Protein AF-A0AAE4RWD5-F1 (afdb_monomer)

Structure (mmCIF, N/CA/C/O backbone):
data_AF-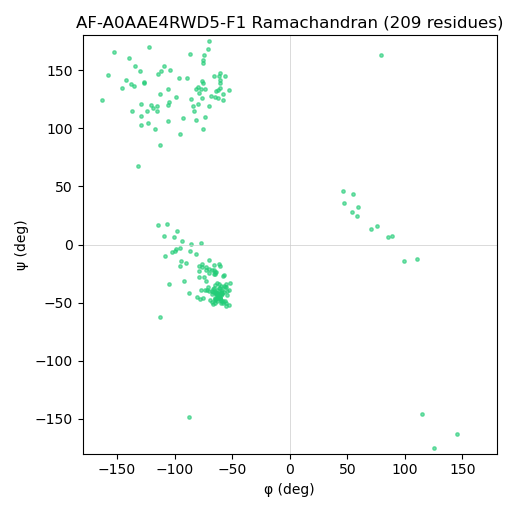A0AAE4RWD5-F1
#
_entry.id   AF-A0AAE4RWD5-F1
#
loop_
_atom_site.group_PDB
_atom_site.id
_atom_site.type_symbol
_atom_site.label_atom_id
_atom_site.label_alt_id
_atom_site.label_comp_id
_atom_site.label_asym_id
_atom_site.label_entity_id
_atom_site.label_seq_id
_atom_site.pdbx_PDB_ins_code
_atom_site.Cartn_x
_atom_site.Cartn_y
_atom_site.Cartn_z
_atom_site.occupancy
_atom_site.B_iso_or_equiv
_atom_site.auth_seq_id
_atom_site.auth_comp_id
_atom_site.auth_asym_id
_atom_site.auth_atom_id
_atom_site.pdbx_PDB_model_num
ATOM 1 N N . MET A 1 1 ? -3.897 -2.687 -38.972 1.00 58.59 1 MET A N 1
ATOM 2 C CA . MET A 1 1 ? -3.867 -2.834 -37.497 1.00 58.59 1 MET A CA 1
ATOM 3 C C . MET A 1 1 ? -2.691 -3.689 -37.006 1.00 58.59 1 MET A C 1
ATOM 5 O O . MET A 1 1 ? -1.934 -3.185 -36.188 1.00 58.59 1 MET A O 1
ATOM 9 N N . ASN A 1 2 ? -2.415 -4.877 -37.568 1.00 70.56 2 ASN A N 1
ATOM 10 C CA . ASN A 1 2 ? -1.304 -5.756 -37.124 1.00 70.56 2 ASN A CA 1
ATOM 11 C C . ASN A 1 2 ? 0.116 -5.142 -37.165 1.00 70.56 2 ASN A C 1
ATOM 13 O O . ASN A 1 2 ? 0.975 -5.521 -36.372 1.00 70.56 2 ASN A O 1
ATOM 17 N N . ARG A 1 3 ? 0.382 -4.168 -38.051 1.00 84.38 3 ARG A N 1
ATOM 18 C CA . ARG A 1 3 ? 1.709 -3.526 -38.181 1.00 84.38 3 ARG A CA 1
ATOM 19 C C . ARG A 1 3 ? 2.036 -2.554 -37.038 1.00 84.38 3 ARG A C 1
ATOM 21 O O . ARG A 1 3 ? 3.203 -2.366 -36.725 1.00 84.38 3 ARG A O 1
ATOM 28 N N . ILE A 1 4 ? 1.011 -1.950 -36.426 1.00 88.25 4 ILE A N 1
ATOM 29 C CA . ILE A 1 4 ? 1.178 -1.058 -35.268 1.00 88.25 4 ILE A CA 1
ATOM 30 C C . ILE A 1 4 ? 1.344 -1.890 -33.994 1.00 88.25 4 ILE A C 1
ATOM 32 O O . ILE A 1 4 ? 2.274 -1.629 -33.246 1.00 88.25 4 ILE A O 1
ATOM 36 N N . ALA A 1 5 ? 0.525 -2.930 -33.790 1.00 86.69 5 ALA A N 1
ATOM 37 C CA . ALA A 1 5 ? 0.665 -3.841 -32.646 1.00 86.69 5 ALA A CA 1
ATOM 38 C C . ALA A 1 5 ? 2.075 -4.462 -32.582 1.00 86.69 5 ALA A C 1
ATOM 40 O O . ALA A 1 5 ? 2.783 -4.288 -31.603 1.00 86.69 5 ALA A O 1
ATOM 41 N N . SER A 1 6 ? 2.557 -5.024 -33.694 1.00 88.69 6 SER A N 1
ATOM 42 C CA . SER A 1 6 ? 3.924 -5.572 -33.793 1.00 88.69 6 SER A CA 1
ATOM 43 C C . SER A 1 6 ? 5.055 -4.535 -33.686 1.00 88.69 6 SER A C 1
ATOM 45 O O . SER A 1 6 ? 6.201 -4.891 -33.402 1.00 88.69 6 SER A O 1
ATOM 47 N N . LEU A 1 7 ? 4.787 -3.251 -33.952 1.00 91.75 7 LEU A N 1
ATOM 48 C CA . LEU A 1 7 ? 5.733 -2.171 -33.657 1.00 91.75 7 LEU A CA 1
ATOM 49 C C . LEU A 1 7 ? 5.751 -1.881 -32.153 1.00 91.75 7 LEU A C 1
ATOM 51 O O . LEU A 1 7 ? 6.832 -1.802 -31.579 1.00 91.75 7 LEU A O 1
ATOM 55 N N . ILE A 1 8 ? 4.575 -1.773 -31.530 1.00 88.06 8 ILE A N 1
ATOM 56 C CA . ILE A 1 8 ? 4.416 -1.576 -30.086 1.00 88.06 8 ILE A CA 1
ATOM 57 C C . ILE A 1 8 ? 5.092 -2.719 -29.322 1.00 88.06 8 ILE A C 1
ATOM 59 O O . ILE A 1 8 ? 5.934 -2.442 -28.474 1.00 88.06 8 ILE A O 1
ATOM 63 N N . ASP A 1 9 ? 4.819 -3.977 -29.671 1.00 88.38 9 ASP A N 1
ATOM 64 C CA . ASP A 1 9 ? 5.395 -5.154 -29.007 1.00 88.38 9 ASP A CA 1
ATOM 65 C C . ASP A 1 9 ? 6.924 -5.178 -29.107 1.00 88.38 9 ASP A C 1
ATOM 67 O O . ASP A 1 9 ? 7.607 -5.434 -28.116 1.00 88.38 9 ASP A O 1
ATOM 71 N N . ARG A 1 10 ? 7.486 -4.830 -30.276 1.00 90.44 10 ARG A N 1
ATOM 72 C CA . ARG A 1 10 ? 8.943 -4.668 -30.428 1.00 90.44 10 ARG A CA 1
ATOM 73 C C . ARG A 1 10 ? 9.485 -3.544 -29.559 1.00 90.44 10 ARG A C 1
ATOM 75 O O . ARG A 1 10 ? 10.483 -3.735 -28.880 1.00 90.44 10 ARG A O 1
ATOM 82 N N . MET A 1 11 ? 8.828 -2.386 -29.544 1.00 91.62 11 MET A N 1
ATOM 83 C CA . MET A 1 11 ? 9.256 -1.269 -28.700 1.00 91.62 11 MET A CA 1
ATOM 84 C C . MET A 1 11 ? 9.178 -1.618 -27.206 1.00 91.62 11 MET A C 1
ATOM 86 O O . MET A 1 11 ? 10.017 -1.145 -26.442 1.00 91.62 11 MET A O 1
ATOM 90 N N . VAL A 1 12 ? 8.219 -2.449 -26.786 1.00 85.75 12 VAL A N 1
ATOM 91 C CA . VAL A 1 12 ? 8.129 -2.982 -25.417 1.00 85.75 12 VAL A CA 1
ATOM 92 C C . VAL A 1 12 ? 9.264 -3.968 -25.134 1.00 85.75 12 VAL A C 1
ATOM 94 O O . VAL A 1 12 ? 9.948 -3.817 -24.122 1.00 85.75 12 VAL A O 1
ATOM 97 N N . ALA A 1 13 ? 9.516 -4.929 -26.029 1.00 85.12 13 ALA A N 1
ATOM 98 C CA . ALA A 1 13 ? 10.603 -5.904 -25.896 1.00 85.12 13 ALA A CA 1
ATOM 99 C C . ALA A 1 13 ? 11.986 -5.229 -25.826 1.00 85.12 13 ALA A C 1
ATOM 101 O O . ALA A 1 13 ? 12.815 -5.582 -24.986 1.00 85.12 13 ALA A O 1
ATOM 102 N N . ASP A 1 14 ? 12.188 -4.181 -26.629 1.00 90.62 14 ASP A N 1
ATOM 103 C CA . ASP A 1 14 ? 13.399 -3.355 -26.648 1.00 90.62 14 ASP A CA 1
ATOM 104 C C . ASP A 1 14 ? 13.471 -2.361 -25.470 1.00 90.62 14 ASP A C 1
ATOM 106 O O . ASP A 1 14 ? 14.407 -1.562 -25.390 1.00 90.62 14 ASP A O 1
ATOM 110 N N . LYS A 1 15 ? 12.481 -2.364 -24.562 1.00 81.69 15 LYS A N 1
ATOM 111 C CA . LYS A 1 15 ? 12.352 -1.442 -23.415 1.00 81.69 15 LYS A CA 1
ATOM 112 C C . LYS A 1 15 ? 12.300 0.046 -23.801 1.00 81.69 15 LYS A C 1
ATOM 114 O O . LYS A 1 15 ? 12.618 0.917 -22.994 1.00 81.69 15 LYS A O 1
ATOM 119 N N . ARG A 1 16 ? 11.879 0.350 -25.031 1.00 86.81 16 ARG A N 1
ATOM 120 C CA . ARG A 1 16 ? 11.713 1.710 -25.582 1.00 86.81 16 ARG A CA 1
ATOM 121 C C . ARG A 1 16 ? 10.317 2.286 -25.356 1.00 86.81 16 ARG A C 1
ATOM 123 O O . ARG A 1 16 ? 10.126 3.490 -25.500 1.00 86.81 16 ARG A O 1
ATOM 130 N N . LEU A 1 17 ? 9.346 1.442 -25.015 1.00 83.75 17 LEU A N 1
ATOM 131 C CA . LEU A 1 17 ? 7.974 1.831 -24.715 1.00 83.75 17 LEU A CA 1
ATOM 132 C C . LEU A 1 17 ? 7.465 1.059 -23.501 1.00 83.75 17 LEU A C 1
ATOM 134 O O . LEU A 1 17 ? 7.671 -0.145 -23.384 1.00 83.75 17 LEU A O 1
ATOM 138 N N . VAL A 1 18 ? 6.754 1.755 -22.619 1.00 74.81 18 VAL A N 1
ATOM 139 C CA . VAL A 1 18 ? 6.001 1.132 -21.530 1.00 74.81 18 VAL A CA 1
ATOM 140 C C . VAL A 1 18 ? 4.529 1.203 -21.900 1.00 74.81 18 VAL A C 1
ATOM 142 O O . VAL A 1 18 ? 3.925 2.276 -21.848 1.00 74.81 18 VAL A O 1
ATOM 145 N N . VAL A 1 19 ? 3.952 0.065 -22.280 1.00 77.31 19 VAL A N 1
ATOM 146 C CA . VAL A 1 19 ? 2.501 -0.056 -22.431 1.00 77.31 19 VAL A CA 1
ATOM 147 C C . VAL A 1 19 ? 1.908 -0.236 -21.043 1.00 77.31 19 VAL A C 1
ATOM 149 O O . VAL A 1 19 ? 2.267 -1.151 -20.306 1.00 77.31 19 VAL A O 1
ATOM 152 N N . ARG A 1 20 ? 1.025 0.683 -20.670 1.00 71.19 20 ARG A N 1
ATOM 153 C CA . ARG A 1 20 ? 0.353 0.668 -19.377 1.00 71.19 20 ARG A CA 1
ATOM 154 C C . ARG A 1 20 ? -0.852 -0.265 -19.460 1.00 71.19 20 ARG A C 1
ATOM 156 O O . ARG A 1 20 ? -1.787 0.039 -20.194 1.00 71.19 20 ARG A O 1
ATOM 163 N N . SER A 1 21 ? -0.837 -1.358 -18.704 1.00 69.31 21 SER A N 1
ATOM 164 C CA . SER A 1 21 ? -1.985 -2.257 -18.572 1.00 69.31 21 SER A CA 1
ATOM 165 C C . SER A 1 21 ? -2.267 -2.502 -17.091 1.00 69.31 21 SER A C 1
ATOM 167 O O . SER A 1 21 ? -1.373 -2.991 -16.400 1.00 69.31 21 SER A O 1
ATOM 169 N N . PRO A 1 22 ? -3.470 -2.180 -16.583 1.00 70.25 22 PRO A N 1
ATOM 170 C CA . PRO A 1 22 ? -3.866 -2.619 -15.254 1.00 70.25 22 PRO A CA 1
ATOM 171 C C . PRO A 1 22 ? -3.941 -4.150 -15.233 1.00 70.25 22 PRO A C 1
ATOM 173 O O . PRO A 1 22 ? -4.509 -4.767 -16.136 1.00 70.25 22 PRO A O 1
ATOM 176 N N . HIS A 1 23 ? -3.339 -4.765 -14.218 1.00 80.19 23 HIS A N 1
ATOM 177 C CA . HIS A 1 23 ? -3.455 -6.200 -13.978 1.00 80.19 23 HIS A CA 1
ATOM 178 C C . HIS A 1 23 ? -4.570 -6.431 -12.966 1.00 80.19 23 HIS A C 1
ATOM 180 O O . HIS A 1 23 ? -4.342 -6.325 -11.760 1.00 80.19 23 HIS A O 1
ATOM 186 N N . ASP A 1 24 ? -5.770 -6.711 -13.469 1.00 91.69 24 ASP A N 1
ATOM 187 C CA . ASP A 1 24 ? -6.876 -7.139 -12.622 1.00 91.69 24 ASP A CA 1
ATOM 188 C C . ASP A 1 24 ? -6.583 -8.535 -12.058 1.00 91.69 24 ASP A C 1
ATOM 190 O O . ASP A 1 24 ? -6.212 -9.457 -12.789 1.00 91.69 24 ASP A O 1
ATOM 194 N N . LEU A 1 25 ? -6.693 -8.664 -10.741 1.00 95.38 25 LEU A N 1
ATOM 195 C CA . LEU A 1 25 ? -6.530 -9.919 -10.023 1.00 95.38 25 LEU A CA 1
ATOM 196 C C . LEU A 1 25 ? -7.872 -10.290 -9.397 1.00 95.38 25 LEU A C 1
ATOM 198 O O . LEU A 1 25 ? -8.639 -9.434 -8.975 1.00 95.38 25 LEU A O 1
ATOM 202 N N . SER A 1 26 ? -8.135 -11.587 -9.312 1.00 97.00 26 SER A N 1
ATOM 203 C CA . SER A 1 26 ? -9.296 -12.126 -8.611 1.00 97.00 26 SER A CA 1
ATOM 204 C C . SER A 1 26 ? -8.900 -13.409 -7.900 1.00 97.00 26 SER A C 1
ATOM 206 O O . SER A 1 26 ? -8.103 -14.200 -8.428 1.00 97.00 26 SER A O 1
ATOM 208 N N . TRP A 1 27 ? -9.433 -13.618 -6.700 1.00 98.00 27 TRP A N 1
ATOM 209 C CA . TRP A 1 27 ? -9.236 -14.850 -5.936 1.00 98.00 27 TRP A CA 1
ATOM 210 C C . TRP A 1 27 ? -10.442 -15.788 -5.984 1.00 98.00 27 TRP A C 1
ATOM 212 O O . TRP A 1 27 ? -10.304 -16.924 -5.553 1.00 98.00 27 TRP A O 1
ATOM 222 N N . GLY A 1 28 ? -11.563 -15.379 -6.578 1.00 97.25 28 GLY A N 1
ATOM 223 C CA . GLY A 1 28 ? -12.759 -16.206 -6.719 1.00 97.25 28 GLY A CA 1
ATOM 224 C C . GLY A 1 28 ? -14.035 -15.379 -6.623 1.00 97.25 28 GLY A C 1
ATOM 225 O O . GLY A 1 28 ? -14.009 -14.152 -6.743 1.00 97.25 28 GLY A O 1
ATOM 226 N N . ASP A 1 29 ? -15.151 -16.064 -6.393 1.00 98.00 29 ASP A N 1
ATOM 227 C CA . ASP A 1 29 ? -16.401 -15.410 -6.016 1.00 98.00 29 ASP A CA 1
ATOM 228 C C . ASP A 1 29 ? -16.336 -14.839 -4.589 1.00 98.00 29 ASP A C 1
ATOM 230 O O . ASP A 1 29 ? -15.341 -14.978 -3.868 1.00 98.00 29 ASP A O 1
ATOM 234 N N . ARG A 1 30 ? -17.398 -14.132 -4.197 1.00 97.44 30 ARG A N 1
ATOM 235 C CA . ARG A 1 30 ? -17.454 -13.416 -2.922 1.00 97.44 30 ARG A CA 1
ATOM 236 C C . ARG A 1 30 ? -17.370 -14.354 -1.719 1.00 97.44 30 ARG A C 1
ATOM 238 O O . ARG A 1 30 ? -16.627 -14.049 -0.791 1.00 97.44 30 ARG A O 1
ATOM 245 N N . ASP A 1 31 ? -18.073 -15.483 -1.762 1.00 97.81 31 ASP A N 1
ATOM 246 C CA . ASP A 1 31 ? -18.134 -16.444 -0.656 1.00 97.81 31 ASP A CA 1
ATOM 247 C C . ASP A 1 31 ? -16.768 -17.108 -0.442 1.00 97.81 31 ASP A C 1
ATOM 249 O O . ASP A 1 31 ? -16.282 -17.217 0.689 1.00 97.81 31 ASP A O 1
ATOM 253 N N . TYR A 1 32 ? -16.090 -17.477 -1.534 1.00 98.12 32 TYR A N 1
ATOM 254 C CA . TYR A 1 32 ? -14.721 -17.973 -1.479 1.00 98.12 32 TYR A CA 1
ATOM 255 C C . TYR A 1 32 ? -13.759 -16.913 -0.933 1.00 98.12 32 TYR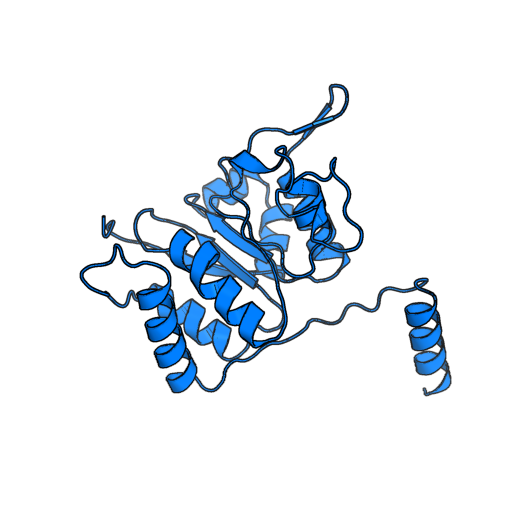 A C 1
ATOM 257 O O . TYR A 1 32 ? -12.933 -17.212 -0.068 1.00 98.12 32 TYR A O 1
ATOM 265 N N . CYS A 1 33 ? -13.871 -15.665 -1.399 1.00 98.31 33 CYS A N 1
ATOM 266 C CA . CYS A 1 33 ? -13.022 -14.569 -0.934 1.00 98.31 33 CYS A CA 1
ATOM 267 C C . CYS A 1 33 ? -13.224 -14.267 0.556 1.00 98.31 33 CYS A C 1
ATOM 269 O O . CYS A 1 33 ? -12.246 -14.018 1.259 1.00 98.31 33 CYS A O 1
ATOM 271 N N . GLU A 1 34 ? -14.457 -14.319 1.057 1.00 97.81 34 GLU A N 1
ATOM 272 C CA . GLU A 1 34 ? -14.757 -14.131 2.476 1.00 97.81 34 GLU A CA 1
ATOM 273 C C . GLU A 1 34 ? -14.146 -15.244 3.334 1.00 97.81 34 GLU A C 1
ATOM 275 O O . GLU A 1 34 ? -13.462 -14.959 4.326 1.00 97.81 34 GLU A O 1
ATOM 280 N N . GLY A 1 35 ? -14.327 -16.505 2.923 1.00 97.25 35 GLY A N 1
ATOM 281 C CA . GLY A 1 35 ? -13.714 -17.657 3.582 1.00 97.25 35 GLY A CA 1
ATOM 282 C C . GLY A 1 35 ? -12.189 -17.549 3.614 1.00 97.25 35 GLY A C 1
ATOM 283 O O . GLY A 1 35 ? -11.582 -17.659 4.682 1.00 97.25 35 GLY A O 1
ATOM 284 N N . LEU A 1 36 ? -11.580 -17.237 2.467 1.00 97.88 36 LEU A N 1
ATOM 285 C CA . LEU A 1 36 ? -10.137 -17.062 2.322 1.00 97.88 36 LEU A CA 1
ATOM 286 C C . LEU A 1 36 ? -9.607 -15.901 3.176 1.00 97.88 36 LEU A C 1
ATOM 288 O O . LEU A 1 36 ? -8.593 -16.052 3.858 1.00 97.88 36 LEU A O 1
ATOM 292 N N . PHE A 1 37 ? -10.289 -14.752 3.185 1.00 97.38 37 PHE A N 1
ATOM 293 C CA . PHE A 1 37 ? -9.904 -13.601 4.004 1.00 97.38 37 PHE A CA 1
ATOM 294 C C . PHE A 1 37 ? -9.898 -13.962 5.491 1.00 97.38 37 PHE A C 1
ATOM 296 O O . PHE A 1 37 ? -8.902 -13.731 6.180 1.00 97.38 37 PHE A O 1
ATOM 303 N N . CYS A 1 38 ? -10.983 -14.570 5.982 1.00 94.56 38 CYS A N 1
ATOM 304 C CA . CYS A 1 38 ? -11.090 -15.004 7.374 1.00 94.56 38 CYS A CA 1
ATOM 305 C C . CYS A 1 38 ? -9.996 -16.016 7.730 1.00 94.56 38 CYS A C 1
ATOM 307 O O . CYS A 1 38 ? -9.405 -15.952 8.811 1.00 94.56 38 CYS A O 1
ATOM 309 N N . GLU A 1 39 ? -9.727 -16.945 6.817 1.00 94.56 39 GLU A N 1
ATOM 310 C CA . GLU A 1 39 ? -8.733 -17.989 6.989 1.00 94.56 39 GLU A CA 1
ATOM 311 C C . GLU A 1 39 ? -7.311 -17.423 7.126 1.00 94.56 39 GLU A C 1
ATOM 313 O O . GLU A 1 39 ? -6.581 -17.795 8.054 1.00 94.56 39 GLU A O 1
ATOM 318 N N . ILE A 1 40 ? -6.924 -16.517 6.223 1.00 95.81 40 ILE A N 1
ATOM 319 C CA . ILE A 1 40 ? -5.606 -15.879 6.233 1.00 95.81 40 ILE A CA 1
ATOM 320 C C . ILE A 1 40 ? -5.479 -14.978 7.459 1.00 95.81 40 ILE A C 1
ATOM 322 O O . ILE A 1 40 ? -4.512 -15.110 8.207 1.00 95.81 40 ILE A O 1
ATOM 326 N N . PHE A 1 41 ? -6.463 -14.108 7.707 1.00 94.56 41 PHE A N 1
ATOM 327 C CA . PHE A 1 41 ? -6.426 -13.129 8.796 1.00 94.56 41 PHE A CA 1
ATOM 328 C C . PHE A 1 41 ? -6.177 -13.793 10.161 1.00 94.56 41 PHE A C 1
ATOM 330 O O . PHE A 1 41 ? -5.384 -13.301 10.958 1.00 94.56 41 PHE A O 1
ATOM 337 N N . ARG A 1 42 ? -6.787 -14.959 10.410 1.00 91.06 42 ARG A N 1
ATOM 338 C CA . ARG A 1 42 ? -6.597 -15.731 11.653 1.00 91.06 42 ARG A CA 1
ATOM 339 C C . ARG A 1 42 ? -5.237 -16.419 11.773 1.00 91.06 42 ARG A C 1
ATOM 341 O O . ARG A 1 42 ? -4.857 -16.792 12.878 1.00 91.06 42 ARG A O 1
ATOM 348 N N . ARG A 1 43 ? -4.539 -16.657 10.659 1.00 92.44 43 ARG A N 1
ATOM 349 C CA . ARG A 1 43 ? -3.212 -17.294 10.651 1.00 92.44 43 ARG A CA 1
ATOM 350 C C . ARG A 1 43 ? -2.070 -16.290 10.710 1.00 92.44 43 ARG A C 1
ATOM 352 O O . ARG A 1 43 ? -1.021 -16.629 11.245 1.00 92.44 43 ARG A O 1
ATOM 359 N N . VAL A 1 44 ? -2.257 -15.096 10.148 1.00 92.19 44 VAL A N 1
ATOM 360 C CA . VAL A 1 44 ? -1.202 -14.071 10.098 1.00 92.19 44 VAL A CA 1
ATOM 361 C C . VAL A 1 44 ? -1.036 -13.322 11.418 1.00 92.19 44 VAL A C 1
ATOM 363 O O . VAL A 1 44 ? 0.047 -12.808 11.672 1.00 92.19 44 VAL A O 1
ATOM 366 N N . ASP A 1 45 ? -2.062 -13.297 12.274 1.00 84.00 45 ASP A N 1
ATOM 367 C CA . ASP A 1 45 ? -1.964 -12.742 13.623 1.00 84.00 45 ASP A CA 1
ATOM 368 C C . ASP A 1 45 ? -2.495 -13.734 14.666 1.00 84.00 45 ASP A C 1
ATOM 370 O O . ASP A 1 45 ? -3.702 -13.914 14.846 1.00 84.00 45 ASP A O 1
ATOM 374 N N . THR A 1 46 ? -1.564 -14.382 15.367 1.00 80.88 46 THR A N 1
ATOM 375 C CA . THR A 1 46 ? -1.858 -15.350 16.431 1.00 80.88 46 THR A CA 1
ATOM 376 C C . THR A 1 46 ? -2.181 -14.694 17.775 1.00 80.88 46 THR A C 1
ATOM 378 O O . THR A 1 46 ? -2.618 -15.391 18.690 1.00 80.88 46 THR A O 1
ATOM 381 N N . SER A 1 47 ? -2.009 -13.372 17.912 1.00 79.44 47 SER A N 1
ATOM 382 C CA . SER A 1 47 ? -2.382 -12.627 19.124 1.00 79.44 47 SER A CA 1
ATOM 383 C C . SER A 1 47 ? -3.895 -12.406 19.236 1.00 79.44 47 SER A C 1
ATOM 385 O O . SER A 1 47 ? -4.418 -12.130 20.318 1.00 79.44 47 SER A O 1
ATOM 387 N N . ILE A 1 48 ? -4.630 -12.584 18.135 1.00 73.25 48 ILE A N 1
ATOM 388 C CA . ILE A 1 48 ? -6.083 -12.437 18.094 1.00 73.25 48 ILE A CA 1
ATOM 389 C C . ILE A 1 48 ? -6.750 -13.648 18.748 1.00 73.25 48 ILE A C 1
ATOM 391 O O . ILE A 1 48 ? -6.972 -14.686 18.125 1.00 73.25 48 ILE A O 1
ATOM 395 N N . VAL A 1 49 ? -7.160 -13.481 20.006 1.00 72.12 49 VAL A N 1
ATOM 396 C CA . VAL A 1 49 ? -7.888 -14.512 20.766 1.00 72.12 49 VAL A CA 1
ATOM 397 C C . VAL A 1 49 ? -9.271 -14.791 20.165 1.00 72.12 49 VAL A C 1
ATOM 399 O O . VAL A 1 49 ? -9.727 -15.935 20.132 1.00 72.12 49 VAL A O 1
ATOM 402 N N . ARG A 1 50 ? -9.957 -13.753 19.666 1.00 78.94 50 ARG A N 1
ATOM 403 C CA . ARG A 1 50 ? -11.290 -13.867 19.060 1.00 78.94 50 ARG A CA 1
ATOM 404 C C . ARG A 1 50 ? -11.378 -13.039 17.786 1.00 78.94 50 ARG A C 1
ATOM 406 O O . ARG A 1 50 ? -11.357 -11.814 17.829 1.00 78.94 50 ARG A O 1
ATOM 413 N N . TYR A 1 51 ? -11.551 -13.719 16.656 1.00 84.06 51 TYR A N 1
ATOM 414 C CA . TYR A 1 51 ? -11.852 -13.057 15.392 1.00 84.06 51 TYR A CA 1
ATOM 415 C C . TYR A 1 51 ? -13.218 -12.365 15.468 1.00 84.06 51 TYR A C 1
ATOM 417 O O . TYR A 1 51 ? -14.228 -12.994 15.795 1.00 84.06 51 TYR A O 1
ATOM 425 N N . ARG A 1 52 ? -13.242 -11.073 15.139 1.00 88.25 52 ARG A N 1
ATOM 426 C CA . ARG A 1 52 ? -14.462 -10.293 14.939 1.00 88.25 52 ARG A CA 1
ATOM 427 C C . ARG A 1 52 ? -14.466 -9.794 13.503 1.00 88.25 52 ARG A C 1
ATOM 429 O O . ARG A 1 52 ? -13.587 -9.025 13.122 1.00 88.25 52 ARG A O 1
ATOM 436 N N . HIS A 1 53 ? -15.453 -10.229 12.728 1.00 90.81 53 HIS A N 1
ATOM 437 C CA . HIS A 1 53 ? -15.657 -9.696 11.390 1.00 90.81 53 HIS A CA 1
ATOM 438 C C . HIS A 1 53 ? -16.161 -8.255 11.507 1.00 90.81 53 HIS A C 1
ATOM 440 O O . HIS A 1 53 ? -17.188 -8.005 12.146 1.00 90.81 53 HIS A O 1
ATOM 446 N N . LEU A 1 54 ? -15.402 -7.311 10.957 1.00 93.94 54 LEU A N 1
ATOM 447 C CA . LEU A 1 54 ? -15.746 -5.895 10.958 1.00 93.94 54 LEU A CA 1
ATOM 448 C C . LEU A 1 54 ? -16.430 -5.515 9.636 1.00 93.94 54 LEU A C 1
ATOM 450 O O . LEU A 1 54 ? -16.018 -6.029 8.596 1.00 93.94 54 LEU A O 1
ATOM 454 N N . PRO A 1 55 ? -17.435 -4.617 9.641 1.00 94.44 55 PRO A N 1
ATOM 455 C CA . PRO A 1 55 ? -18.117 -4.180 8.419 1.00 94.44 55 PRO A CA 1
ATOM 456 C C . PRO A 1 55 ? -17.168 -3.692 7.318 1.00 94.44 55 PRO A C 1
ATOM 458 O O . PRO A 1 55 ? -17.422 -3.891 6.134 1.00 94.44 55 PRO A O 1
ATOM 461 N N . GLU A 1 56 ? -16.047 -3.082 7.694 1.00 95.19 56 GLU A N 1
ATOM 462 C CA . GLU A 1 56 ? -15.076 -2.516 6.757 1.00 95.19 56 GLU A CA 1
ATOM 463 C C . GLU A 1 56 ? -14.307 -3.592 5.976 1.00 95.19 56 GLU A C 1
ATOM 465 O O . GLU A 1 56 ? -13.822 -3.329 4.873 1.00 95.19 56 GLU A O 1
ATOM 470 N N . TYR A 1 57 ? -14.256 -4.829 6.485 1.00 96.56 57 TYR A N 1
ATOM 471 C CA . TYR A 1 57 ? -13.639 -5.959 5.784 1.00 96.56 57 TYR A CA 1
ATOM 472 C C . TYR A 1 57 ? -14.393 -6.329 4.506 1.00 96.56 57 TYR A C 1
ATOM 474 O O . TYR A 1 57 ? -13.774 -6.808 3.556 1.00 96.56 57 TYR A O 1
ATOM 482 N N . VAL A 1 58 ? -15.690 -6.018 4.424 1.00 96.94 58 VAL A N 1
ATOM 483 C CA . VAL A 1 58 ? -16.499 -6.226 3.216 1.00 96.94 58 VAL A CA 1
ATOM 484 C C . VAL A 1 58 ? -15.893 -5.498 2.015 1.00 96.94 58 VAL A C 1
ATOM 486 O O . VAL A 1 58 ? -15.794 -6.072 0.937 1.00 96.94 58 VAL A O 1
ATOM 489 N N . GLY A 1 59 ? -15.392 -4.270 2.199 1.00 97.56 59 GLY A N 1
ATOM 490 C CA . GLY A 1 59 ? -14.767 -3.509 1.112 1.00 97.56 59 GLY A CA 1
ATOM 491 C C . GLY A 1 59 ? -13.485 -4.150 0.568 1.00 97.56 59 GLY A C 1
ATOM 492 O O . GLY A 1 59 ? -13.117 -3.912 -0.582 1.00 97.56 59 GLY A O 1
ATOM 493 N N . ILE A 1 60 ? -12.825 -4.973 1.383 1.00 98.06 60 ILE A N 1
ATOM 494 C CA . ILE A 1 60 ? -11.588 -5.686 1.052 1.00 98.06 60 ILE A CA 1
ATOM 495 C C . ILE A 1 60 ? -11.930 -7.013 0.378 1.00 98.06 60 ILE A C 1
ATOM 497 O O . ILE A 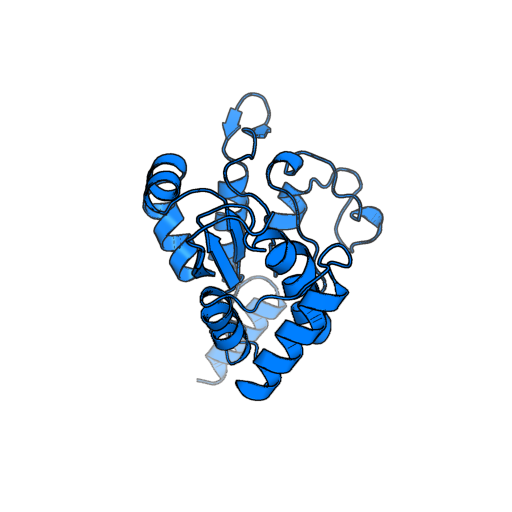1 60 ? -11.337 -7.348 -0.639 1.00 98.06 60 ILE A O 1
ATOM 501 N N . ILE A 1 61 ? -12.940 -7.722 0.881 1.00 98.38 61 ILE A N 1
ATOM 502 C CA . ILE A 1 61 ? -13.471 -8.944 0.265 1.00 98.38 61 ILE A CA 1
ATOM 503 C C . ILE A 1 61 ? -14.025 -8.642 -1.133 1.00 98.38 61 ILE A C 1
ATOM 505 O O . ILE A 1 61 ? -13.687 -9.329 -2.092 1.00 98.38 61 ILE A O 1
ATOM 509 N N . ASP A 1 62 ? -14.777 -7.554 -1.289 1.00 98.06 62 ASP A N 1
ATOM 510 C CA . ASP A 1 62 ? -15.256 -7.092 -2.595 1.00 98.06 62 ASP A CA 1
ATOM 511 C C . ASP A 1 62 ? -14.104 -6.658 -3.523 1.00 98.06 62 ASP A C 1
ATOM 513 O O . ASP A 1 62 ? -14.270 -6.600 -4.737 1.00 98.06 62 ASP A O 1
ATOM 517 N N . TRP A 1 63 ? -12.942 -6.281 -2.983 1.00 98.12 63 TRP A N 1
ATOM 518 C CA . TRP A 1 63 ? -11.737 -6.019 -3.780 1.00 98.12 63 TRP A CA 1
ATOM 519 C C . TRP A 1 63 ? -11.034 -7.317 -4.191 1.00 98.12 63 TRP A C 1
ATOM 521 O O . TRP A 1 63 ? -10.411 -7.372 -5.246 1.00 98.12 63 TRP A O 1
ATOM 531 N N . MET A 1 64 ? -11.169 -8.387 -3.408 1.00 98.44 64 MET A N 1
ATOM 532 C CA . MET A 1 64 ? -10.629 -9.701 -3.762 1.00 98.44 64 MET A CA 1
ATOM 533 C C . MET A 1 64 ? -11.391 -10.360 -4.925 1.00 98.44 64 MET A C 1
ATOM 535 O O . MET A 1 64 ? -10.825 -11.182 -5.648 1.00 98.44 64 MET A O 1
ATOM 539 N N . THR A 1 65 ? -12.655 -10.002 -5.157 1.00 98.12 65 THR A N 1
ATOM 540 C CA . THR A 1 65 ? -13.406 -10.542 -6.303 1.00 98.12 65 THR A CA 1
ATOM 541 C C . THR A 1 65 ? -12.936 -9.959 -7.639 1.00 98.12 65 THR A C 1
ATOM 543 O O . THR A 1 65 ? -12.968 -10.653 -8.653 1.00 98.12 65 THR A O 1
ATOM 546 N N . SER A 1 66 ? -12.471 -8.706 -7.642 1.00 97.25 66 SER A N 1
ATOM 547 C CA . SER A 1 66 ? -11.797 -8.032 -8.760 1.00 97.25 66 SER A CA 1
ATOM 548 C C . SER A 1 66 ? -11.077 -6.802 -8.209 1.00 97.25 66 SER A C 1
ATOM 550 O O . SER A 1 66 ? -11.689 -5.947 -7.559 1.00 97.25 66 SER A O 1
ATOM 552 N N . THR A 1 67 ? -9.770 -6.712 -8.447 1.00 96.50 67 THR A N 1
ATOM 553 C CA . THR A 1 67 ? -8.971 -5.570 -7.991 1.00 96.50 67 THR A CA 1
ATOM 554 C C . THR A 1 67 ? -9.140 -4.352 -8.886 1.00 96.50 67 THR A C 1
ATOM 556 O O . THR A 1 67 ? -8.778 -3.245 -8.484 1.00 96.50 67 THR A O 1
ATOM 559 N N . GLU A 1 68 ? -9.633 -4.542 -10.112 1.00 93.94 68 GLU A N 1
ATOM 560 C CA . GLU A 1 68 ? -9.704 -3.526 -11.166 1.00 93.94 68 GLU A CA 1
ATOM 561 C C . GLU A 1 68 ? -8.330 -2.872 -11.430 1.00 93.94 68 GLU A C 1
ATOM 563 O O . GLU A 1 68 ? -8.222 -1.705 -11.812 1.00 93.94 68 GLU A O 1
ATOM 568 N N . GLY A 1 69 ? -7.246 -3.615 -11.167 1.00 93.62 69 GLY A N 1
ATOM 569 C CA . GLY A 1 69 ? -5.871 -3.120 -11.243 1.00 93.62 69 GLY A CA 1
ATOM 570 C C . GLY A 1 69 ? -5.473 -2.130 -10.143 1.00 93.62 69 GLY A C 1
ATOM 571 O O . GLY A 1 69 ? -4.430 -1.486 -10.263 1.00 93.62 69 GLY A O 1
ATOM 572 N N . ARG A 1 70 ? -6.272 -1.994 -9.079 1.00 96.38 70 ARG A N 1
ATOM 573 C CA . ARG A 1 70 ? -6.020 -1.106 -7.936 1.00 96.38 70 ARG A CA 1
ATOM 574 C C . ARG A 1 70 ? -5.548 -1.892 -6.717 1.00 96.38 70 ARG A C 1
ATOM 576 O O . ARG A 1 70 ? -5.909 -3.049 -6.526 1.00 96.38 70 ARG A O 1
ATOM 583 N N . GLY A 1 71 ? -4.742 -1.257 -5.874 1.00 97.75 71 GLY A N 1
ATOM 584 C CA . GLY A 1 71 ? -4.412 -1.774 -4.546 1.00 97.75 71 GLY A CA 1
ATOM 585 C C . GLY A 1 71 ? -5.445 -1.333 -3.508 1.00 97.75 71 GLY A C 1
ATOM 586 O O . GLY A 1 71 ? -6.611 -1.121 -3.838 1.00 97.75 71 GLY A O 1
ATOM 587 N N . LEU A 1 72 ? -5.022 -1.144 -2.261 1.00 98.38 72 LEU A N 1
ATOM 588 C CA . LEU A 1 72 ? -5.891 -0.777 -1.138 1.00 98.38 72 LEU A CA 1
ATOM 589 C C . LEU A 1 72 ? -5.366 0.464 -0.415 1.00 98.38 72 LEU A C 1
ATOM 591 O O . LEU A 1 72 ? -4.169 0.582 -0.184 1.00 98.38 72 LEU A O 1
ATOM 595 N N . LEU A 1 73 ? -6.266 1.361 -0.017 1.00 98.12 73 LEU A N 1
ATOM 596 C CA . LEU A 1 73 ? -5.981 2.444 0.927 1.00 98.12 73 LEU A CA 1
ATOM 597 C C . LEU A 1 73 ? -6.854 2.224 2.162 1.00 98.12 73 LEU A C 1
ATOM 599 O O . LEU A 1 73 ? -8.040 2.548 2.147 1.00 98.12 73 LEU A O 1
ATOM 603 N N . LEU A 1 74 ? -6.268 1.651 3.210 1.00 98.12 74 LEU A N 1
ATOM 604 C CA . LEU A 1 74 ? -6.921 1.391 4.491 1.00 98.12 74 LEU A CA 1
ATOM 605 C C . LEU A 1 74 ? -6.661 2.588 5.413 1.00 98.12 74 LEU A C 1
ATOM 607 O O . LEU A 1 74 ? -5.533 2.785 5.862 1.00 98.12 74 LEU A O 1
ATOM 611 N N . TYR A 1 75 ? -7.672 3.405 5.699 1.00 96.69 75 TYR A N 1
ATOM 612 C CA . TYR A 1 75 ? -7.479 4.660 6.439 1.00 96.69 75 TYR A CA 1
ATOM 613 C C . TYR A 1 75 ? -8.514 4.854 7.547 1.00 96.69 75 TYR A C 1
ATOM 615 O O . TYR A 1 75 ? -9.621 4.336 7.445 1.00 96.69 75 TYR A O 1
ATOM 623 N N . GLY A 1 76 ? -8.169 5.610 8.592 1.00 93.94 76 GLY A N 1
ATOM 624 C CA . GLY A 1 76 ? -9.065 5.922 9.715 1.00 93.94 76 GLY A CA 1
ATOM 625 C C . GLY A 1 76 ? -8.595 5.333 11.045 1.00 93.94 76 GLY A C 1
ATOM 626 O O . GLY A 1 76 ? -7.393 5.225 11.282 1.00 93.94 76 GLY A O 1
ATOM 627 N N . ASP A 1 77 ? -9.521 4.928 11.908 1.00 92.62 77 ASP A N 1
ATOM 628 C CA . ASP A 1 77 ? -9.267 4.696 13.337 1.00 92.62 77 ASP A CA 1
ATOM 629 C C . ASP A 1 77 ? -8.312 3.526 13.631 1.00 92.62 77 ASP A C 1
ATOM 631 O O . ASP A 1 77 ? -8.276 2.506 12.927 1.00 92.62 77 ASP A O 1
ATOM 635 N N . CYS A 1 78 ? -7.496 3.668 14.678 1.00 89.75 78 CYS A N 1
ATOM 636 C CA . CYS A 1 78 ? -6.504 2.672 15.083 1.00 89.75 78 CYS A CA 1
ATOM 637 C C . CYS A 1 78 ? -7.141 1.440 15.759 1.00 89.75 78 CYS A C 1
ATOM 639 O O . CYS A 1 78 ? -8.293 1.452 16.180 1.00 89.75 78 CYS A O 1
ATOM 641 N N . GLY A 1 79 ? -6.390 0.334 15.845 1.00 87.00 79 GLY A N 1
ATOM 642 C CA . GLY A 1 79 ? -6.835 -0.861 16.581 1.00 87.00 79 GLY A CA 1
ATOM 643 C C . GLY A 1 79 ? -7.900 -1.718 15.883 1.00 87.00 79 GLY A C 1
ATOM 644 O O . GLY A 1 79 ? -8.520 -2.555 16.529 1.00 87.00 79 GLY A O 1
ATOM 645 N N . ARG A 1 80 ? -8.107 -1.539 14.571 1.00 91.81 80 ARG A N 1
ATOM 646 C CA . ARG A 1 80 ? -9.136 -2.245 13.776 1.00 91.81 80 ARG A CA 1
ATOM 647 C C . ARG A 1 80 ? -8.575 -3.189 12.698 1.00 91.81 80 ARG A C 1
ATOM 649 O O . ARG A 1 80 ? -9.279 -3.567 11.773 1.00 91.81 80 ARG A O 1
ATOM 656 N N . GLY A 1 81 ? -7.291 -3.547 12.786 1.00 92.38 81 GLY A N 1
ATOM 657 C CA . GLY A 1 81 ? -6.672 -4.571 11.928 1.00 92.38 81 GLY A CA 1
ATOM 658 C C . GLY A 1 81 ? -6.070 -4.097 10.599 1.00 92.38 81 GLY A C 1
ATOM 659 O O . GLY A 1 81 ? -5.621 -4.935 9.826 1.00 92.38 81 GLY A O 1
ATOM 660 N N . LYS A 1 82 ? -5.993 -2.784 10.329 1.00 95.88 82 LYS A N 1
ATOM 661 C CA . LYS A 1 82 ? -5.410 -2.245 9.080 1.00 95.88 82 LYS A CA 1
ATOM 662 C C . LYS A 1 82 ? -4.000 -2.778 8.792 1.00 95.88 82 LYS A C 1
ATOM 664 O O . LYS A 1 82 ? -3.775 -3.311 7.711 1.00 95.88 82 LYS A O 1
ATOM 669 N N . SER A 1 83 ? -3.086 -2.682 9.761 1.00 94.81 83 SER A N 1
ATOM 670 C CA . SER A 1 83 ? -1.710 -3.170 9.606 1.00 94.81 83 SER A CA 1
ATOM 671 C C . SER A 1 83 ? -1.668 -4.681 9.406 1.00 94.81 83 SER A C 1
ATOM 673 O O . SER A 1 83 ? -1.006 -5.139 8.494 1.00 94.81 83 SER A O 1
ATOM 675 N N . ILE A 1 84 ? -2.464 -5.460 10.146 1.00 95.31 84 ILE A N 1
ATOM 676 C CA . ILE A 1 84 ? -2.550 -6.927 9.986 1.00 95.31 84 ILE A CA 1
ATOM 677 C C . ILE A 1 84 ? -2.971 -7.302 8.562 1.00 95.31 84 ILE A C 1
ATOM 679 O O . ILE A 1 84 ? -2.415 -8.209 7.941 1.00 95.31 84 ILE A O 1
ATOM 683 N N . ILE A 1 85 ? -3.953 -6.584 8.019 1.00 96.88 85 ILE A N 1
ATOM 684 C CA . ILE A 1 85 ? -4.410 -6.801 6.648 1.00 96.88 85 ILE A CA 1
ATOM 685 C C . ILE A 1 85 ? -3.296 -6.448 5.668 1.00 96.88 85 ILE A C 1
ATOM 687 O O . ILE A 1 85 ? -3.020 -7.220 4.752 1.00 96.88 85 ILE A O 1
ATOM 691 N N . LEU A 1 86 ? -2.644 -5.303 5.854 1.00 96.81 86 LEU A N 1
ATOM 692 C CA . LEU A 1 86 ? -1.662 -4.806 4.903 1.00 96.81 86 LEU A CA 1
ATOM 693 C C . LEU A 1 86 ? -0.334 -5.578 4.931 1.00 96.81 86 LEU A C 1
ATOM 695 O O . LEU A 1 86 ? 0.248 -5.816 3.878 1.00 96.81 86 LEU A O 1
ATOM 699 N N . THR A 1 87 ? 0.143 -5.968 6.111 1.00 96.12 87 THR A N 1
ATOM 700 C CA . THR A 1 87 ? 1.443 -6.627 6.315 1.00 96.12 87 THR A CA 1
ATOM 701 C C . THR A 1 87 ? 1.338 -8.151 6.363 1.00 96.12 87 THR A C 1
ATOM 703 O O . THR A 1 87 ? 2.336 -8.832 6.141 1.00 96.12 87 THR A O 1
ATOM 706 N N . GLY A 1 88 ? 0.139 -8.695 6.597 1.00 95.81 88 GLY A N 1
ATOM 707 C CA . GLY A 1 88 ? -0.126 -10.133 6.645 1.00 95.81 88 GLY A CA 1
ATOM 708 C C . GLY A 1 88 ? -1.005 -10.619 5.496 1.00 95.81 88 GLY A C 1
ATOM 709 O O . GLY A 1 88 ? -0.569 -11.423 4.673 1.00 95.81 88 GLY A O 1
ATOM 710 N N . VAL A 1 89 ? -2.248 -10.134 5.414 1.00 97.44 89 VAL A N 1
ATOM 711 C CA . VAL A 1 89 ? -3.237 -10.668 4.456 1.00 97.44 89 VAL A CA 1
ATOM 712 C C . VAL A 1 89 ? -2.855 -10.374 3.003 1.00 97.44 89 VAL A C 1
ATOM 714 O O . VAL A 1 89 ? -2.813 -11.288 2.180 1.00 97.44 89 VAL A O 1
ATOM 717 N N . VAL A 1 90 ? -2.550 -9.117 2.674 1.00 98.12 90 VAL A N 1
ATOM 718 C CA . VAL A 1 90 ? -2.227 -8.692 1.302 1.00 98.12 90 VAL A CA 1
ATOM 719 C C . VAL A 1 90 ? -0.997 -9.428 0.739 1.00 98.12 90 VAL A C 1
ATOM 721 O O . VAL A 1 90 ? -1.105 -9.954 -0.372 1.00 98.12 90 VAL A O 1
ATOM 724 N N . PRO A 1 91 ? 0.141 -9.553 1.455 1.00 97.69 91 PRO A N 1
ATOM 725 C CA . PRO A 1 91 ? 1.286 -10.322 0.970 1.00 97.69 91 PRO A CA 1
ATOM 726 C C . PRO A 1 91 ? 0.961 -11.788 0.682 1.00 97.69 91 PRO A C 1
ATOM 728 O O . PRO A 1 91 ? 1.416 -12.313 -0.332 1.00 97.69 9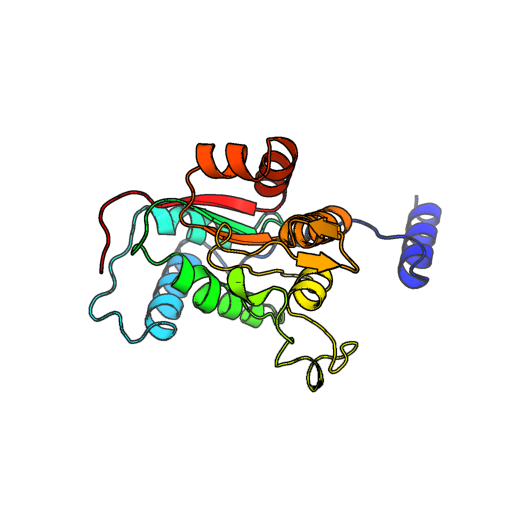1 PRO A O 1
ATOM 731 N N . VAL A 1 92 ? 0.139 -12.442 1.514 1.00 98.06 92 VAL A N 1
ATOM 732 C CA . VAL A 1 92 ? -0.296 -13.830 1.273 1.00 98.06 92 VAL A CA 1
ATOM 733 C C . VAL A 1 92 ? -1.142 -13.922 0.002 1.00 98.06 92 VAL A C 1
ATOM 735 O O . VAL A 1 92 ? -0.876 -14.768 -0.852 1.00 98.06 92 VAL A O 1
ATOM 738 N N . LEU A 1 93 ? -2.113 -13.021 -0.172 1.00 98.06 93 LEU A N 1
ATOM 739 C CA . LEU A 1 93 ? -2.954 -12.976 -1.371 1.00 98.06 93 LEU A CA 1
ATOM 740 C C . LEU A 1 93 ? -2.128 -12.767 -2.648 1.00 98.06 93 LEU A C 1
ATOM 742 O O . LEU A 1 93 ? -2.353 -13.446 -3.653 1.00 98.06 93 LEU A O 1
ATOM 746 N N . LEU A 1 94 ? -1.151 -11.860 -2.612 1.00 97.56 94 LEU A N 1
ATOM 747 C CA . LEU A 1 94 ? -0.241 -11.612 -3.730 1.00 97.56 94 LEU A CA 1
ATOM 748 C C . LEU A 1 94 ? 0.682 -12.814 -3.993 1.00 97.56 94 LEU A C 1
ATOM 750 O O . LEU A 1 94 ? 0.863 -13.202 -5.149 1.00 97.56 94 LEU A O 1
ATOM 754 N N . ALA A 1 95 ? 1.192 -13.472 -2.948 1.00 97.31 95 ALA A N 1
ATOM 755 C CA . ALA A 1 95 ? 2.004 -14.681 -3.075 1.00 97.31 95 ALA A CA 1
ATOM 756 C C . ALA A 1 95 ? 1.236 -15.838 -3.742 1.00 97.31 95 ALA A C 1
ATOM 758 O O . ALA A 1 95 ? 1.802 -16.524 -4.592 1.00 97.31 95 ALA A O 1
ATOM 759 N N . MET A 1 96 ? -0.067 -15.999 -3.466 1.00 97.25 96 MET A N 1
ATOM 760 C CA . MET A 1 96 ? -0.941 -16.964 -4.166 1.00 97.25 96 MET A CA 1
ATOM 761 C C . MET A 1 96 ? -1.060 -16.698 -5.679 1.00 97.25 96 MET A C 1
ATOM 763 O O . MET A 1 96 ? -1.498 -17.570 -6.427 1.00 97.25 96 MET A O 1
ATOM 767 N N . LYS A 1 97 ? -0.694 -15.496 -6.138 1.00 96.50 97 LYS A N 1
ATOM 768 C CA . LYS A 1 97 ? -0.625 -15.102 -7.555 1.00 96.50 97 LYS A CA 1
ATOM 769 C C . LYS A 1 97 ? 0.816 -14.988 -8.061 1.00 96.50 97 LYS A C 1
ATOM 771 O O . LYS A 1 97 ? 1.058 -14.336 -9.077 1.00 96.50 97 LYS A O 1
ATOM 776 N N . GLU A 1 98 ? 1.772 -15.585 -7.348 1.00 95.06 98 GLU A N 1
ATOM 777 C CA . GLU A 1 98 ? 3.207 -15.541 -7.657 1.00 95.06 98 GLU A CA 1
ATOM 778 C C . GLU A 1 98 ? 3.762 -14.106 -7.685 1.00 95.06 98 GLU A C 1
ATOM 780 O O . GLU A 1 98 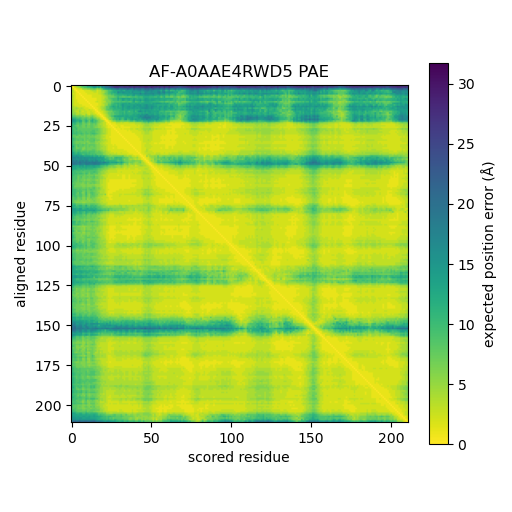? 4.649 -13.766 -8.471 1.00 95.06 98 GLU A O 1
ATOM 785 N N . ARG A 1 99 ? 3.202 -13.217 -6.856 1.00 93.56 99 ARG A N 1
ATOM 786 C CA . ARG A 1 99 ? 3.625 -11.819 -6.716 1.00 93.56 99 ARG A CA 1
ATOM 787 C C . ARG A 1 99 ? 4.232 -11.615 -5.333 1.00 93.56 99 ARG A C 1
ATOM 789 O O . ARG A 1 99 ? 3.560 -11.218 -4.392 1.00 93.56 99 ARG A O 1
ATOM 796 N N . MET A 1 100 ? 5.522 -11.909 -5.209 1.00 91.50 100 MET A N 1
ATOM 797 C CA . MET A 1 100 ? 6.237 -11.752 -3.942 1.00 91.50 100 MET A CA 1
ATOM 798 C C . MET A 1 100 ? 6.549 -10.278 -3.678 1.00 91.50 100 MET A C 1
ATOM 800 O O . MET A 1 100 ? 7.167 -9.604 -4.503 1.00 91.50 100 MET A O 1
ATOM 804 N N . THR A 1 101 ? 6.148 -9.779 -2.512 1.00 92.69 101 THR A N 1
ATOM 805 C CA . THR A 1 101 ? 6.479 -8.433 -2.044 1.00 92.69 101 THR A CA 1
ATOM 806 C C . THR A 1 101 ? 6.488 -8.386 -0.518 1.00 92.69 101 THR A C 1
ATOM 808 O O . THR A 1 101 ? 6.021 -9.317 0.135 1.00 92.69 101 THR A O 1
ATOM 811 N N . VAL A 1 102 ? 7.055 -7.322 0.045 1.00 93.81 102 VAL A N 1
ATOM 812 C CA . VAL A 1 102 ? 7.202 -7.121 1.485 1.00 93.81 102 VAL A CA 1
ATOM 813 C C . VAL A 1 102 ? 6.617 -5.765 1.850 1.00 93.81 102 VAL A C 1
ATOM 815 O O . VAL A 1 102 ? 6.800 -4.792 1.117 1.00 93.81 102 VAL A O 1
ATOM 818 N N . ALA A 1 103 ? 5.908 -5.723 2.975 1.00 96.94 103 ALA A N 1
ATOM 819 C CA . ALA A 1 103 ? 5.419 -4.485 3.553 1.00 96.94 103 ALA A CA 1
ATOM 820 C C . ALA A 1 103 ? 6.545 -3.734 4.256 1.00 96.94 103 ALA A C 1
ATOM 822 O O . ALA A 1 103 ? 7.311 -4.323 5.014 1.00 96.94 103 ALA A O 1
ATOM 823 N N . ILE A 1 104 ? 6.620 -2.434 3.998 1.00 97.88 104 ILE A N 1
ATOM 824 C CA . ILE A 1 104 ? 7.584 -1.529 4.613 1.00 97.88 104 ILE A CA 1
ATOM 825 C C . ILE A 1 104 ? 6.817 -0.567 5.509 1.00 97.88 104 ILE A C 1
ATOM 827 O O . ILE A 1 104 ? 5.849 0.052 5.066 1.00 97.88 104 ILE A O 1
ATOM 831 N N . HIS A 1 105 ? 7.253 -0.416 6.753 1.00 97.62 105 HIS A N 1
ATOM 832 C CA . HIS A 1 105 ? 6.703 0.603 7.634 1.00 97.62 105 HIS A CA 1
ATOM 833 C C . HIS A 1 105 ? 7.244 1.991 7.245 1.00 97.62 105 HIS A C 1
ATOM 835 O O . HIS A 1 105 ? 8.415 2.139 6.887 1.00 97.62 105 HIS A O 1
ATOM 841 N N . ALA A 1 106 ? 6.393 3.019 7.258 1.00 96.12 106 ALA A N 1
ATOM 842 C CA . ALA A 1 106 ? 6.724 4.324 6.684 1.00 96.12 106 ALA A CA 1
ATOM 843 C C . ALA A 1 106 ? 7.885 5.050 7.405 1.00 96.12 106 ALA A C 1
ATOM 845 O O . ALA A 1 106 ? 8.609 5.827 6.784 1.00 96.12 106 ALA A O 1
ATOM 846 N N . ASP A 1 107 ? 8.148 4.772 8.684 1.00 95.81 107 ASP A N 1
ATOM 847 C CA . ASP A 1 107 ? 9.333 5.310 9.379 1.00 95.81 107 ASP A CA 1
ATOM 848 C C . ASP A 1 107 ? 10.670 4.694 8.901 1.00 95.81 107 ASP A C 1
ATOM 850 O O . ASP A 1 107 ? 11.743 5.241 9.166 1.00 95.81 107 ASP A O 1
ATOM 854 N N . GLU A 1 108 ? 10.623 3.588 8.152 1.00 95.69 108 GLU A N 1
ATOM 855 C CA . GLU A 1 108 ? 11.794 2.830 7.709 1.00 95.69 108 GLU A CA 1
ATOM 856 C C . GLU A 1 108 ? 12.198 3.115 6.265 1.00 95.69 108 GLU A C 1
ATOM 858 O O . GLU A 1 108 ? 13.105 2.459 5.755 1.00 95.69 108 GLU A O 1
ATOM 863 N N . LEU A 1 109 ? 11.570 4.085 5.590 1.00 94.94 109 LEU A N 1
ATOM 864 C CA . LEU A 1 109 ? 11.821 4.361 4.167 1.00 94.94 109 LEU A CA 1
ATOM 865 C C . LEU A 1 109 ? 13.310 4.565 3.845 1.00 94.94 109 LEU A C 1
ATOM 867 O O . LEU A 1 109 ? 13.788 4.079 2.822 1.00 94.94 109 LEU A O 1
ATOM 871 N N . SER A 1 110 ? 14.050 5.242 4.722 1.00 93.44 110 SER A N 1
ATOM 872 C CA . SER A 1 110 ? 15.483 5.514 4.534 1.00 93.44 110 SER A CA 1
ATOM 873 C C . SER A 1 110 ? 16.401 4.397 5.047 1.00 93.44 110 SER A C 1
ATOM 875 O O . SER A 1 110 ? 17.616 4.493 4.879 1.00 93.44 110 SER A O 1
ATOM 877 N N . LYS A 1 111 ? 15.862 3.362 5.707 1.00 94.25 111 LYS A N 1
ATOM 878 C CA . LYS A 1 111 ? 16.661 2.235 6.209 1.00 94.25 111 LYS A CA 1
ATOM 879 C C . LYS A 1 111 ? 17.059 1.299 5.054 1.00 94.25 111 LYS A C 1
ATOM 881 O O . LYS A 1 111 ? 16.380 1.286 4.019 1.00 94.25 111 LYS A O 1
ATOM 886 N N . PRO A 1 112 ? 18.150 0.524 5.208 1.00 95.00 112 PRO A N 1
ATOM 887 C CA . PRO A 1 112 ? 18.521 -0.507 4.245 1.00 95.00 112 PRO A CA 1
ATOM 888 C C . PRO A 1 112 ? 17.389 -1.511 4.018 1.00 95.00 112 PRO A C 1
ATOM 890 O O . PRO A 1 112 ? 16.652 -1.847 4.942 1.00 95.00 112 PRO A O 1
ATOM 893 N N . TYR A 1 113 ? 17.270 -2.001 2.787 1.00 95.38 113 TYR A N 1
ATOM 894 C CA . TYR A 1 113 ? 16.343 -3.072 2.452 1.00 95.38 113 TYR A CA 1
ATOM 895 C C . TYR A 1 113 ? 16.952 -4.430 2.818 1.00 95.38 113 TYR A C 1
ATOM 897 O O . TYR A 1 113 ? 17.839 -4.932 2.126 1.00 95.38 113 TYR A O 1
ATOM 905 N N . ASP A 1 114 ? 16.441 -5.058 3.876 1.00 91.38 114 ASP A N 1
ATOM 906 C CA . ASP A 1 114 ? 17.006 -6.289 4.455 1.00 91.38 114 ASP A CA 1
ATOM 907 C C . ASP A 1 114 ? 17.118 -7.468 3.473 1.00 91.38 114 ASP A C 1
ATOM 909 O O . ASP A 1 114 ? 17.975 -8.341 3.616 1.00 91.38 114 ASP A O 1
ATOM 913 N N . LEU A 1 115 ? 16.270 -7.511 2.440 1.00 89.88 115 LEU A N 1
ATOM 914 C CA . LEU A 1 115 ? 16.286 -8.573 1.430 1.00 89.88 115 LEU A CA 1
ATOM 915 C C . LEU A 1 115 ? 17.046 -8.187 0.156 1.00 89.88 115 LEU A C 1
ATOM 917 O O . LEU A 1 115 ? 16.962 -8.916 -0.837 1.00 89.88 115 LEU A O 1
ATOM 921 N N . ALA A 1 116 ? 17.798 -7.082 0.152 1.00 89.00 116 ALA A N 1
ATOM 922 C CA . ALA A 1 116 ? 18.460 -6.581 -1.050 1.00 89.00 116 ALA A CA 1
ATOM 923 C C . ALA A 1 116 ? 19.376 -7.626 -1.702 1.00 89.00 116 ALA A C 1
ATOM 925 O O . ALA A 1 116 ? 19.215 -7.928 -2.880 1.00 89.00 116 ALA A O 1
ATOM 926 N N . LEU A 1 117 ? 20.245 -8.283 -0.924 1.00 86.44 117 LEU A N 1
ATOM 927 C CA . LEU A 1 117 ? 21.153 -9.325 -1.435 1.00 86.44 117 LEU A CA 1
ATOM 928 C C . LEU A 1 117 ? 20.430 -10.585 -1.942 1.00 86.44 117 LEU A C 1
ATOM 930 O O . LEU A 1 117 ? 21.016 -11.391 -2.660 1.00 86.44 117 LEU A O 1
ATOM 934 N N . ARG A 1 118 ? 19.160 -10.772 -1.564 1.00 87.69 118 ARG A N 1
ATOM 935 C CA . ARG A 1 118 ? 18.321 -11.911 -1.968 1.00 87.69 118 ARG A CA 1
ATOM 936 C C . ARG A 1 118 ? 17.385 -11.571 -3.125 1.00 87.69 118 ARG A C 1
ATOM 938 O O . ARG A 1 118 ? 16.682 -12.455 -3.610 1.00 87.69 118 ARG A O 1
ATOM 945 N N . THR A 1 119 ? 17.365 -10.315 -3.564 1.00 84.69 119 THR A N 1
ATOM 946 C CA . THR A 1 119 ? 16.434 -9.827 -4.578 1.00 84.69 119 THR A CA 1
ATOM 947 C C . THR A 1 119 ? 17.212 -9.407 -5.819 1.00 84.69 119 THR A C 1
ATOM 949 O O . THR A 1 119 ? 18.055 -8.515 -5.777 1.00 84.69 119 THR A O 1
ATOM 952 N N . ALA A 1 120 ? 16.931 -10.048 -6.954 1.00 84.50 120 ALA A N 1
ATOM 953 C CA . ALA A 1 120 ? 17.658 -9.790 -8.193 1.00 84.50 120 ALA A CA 1
ATOM 954 C C . ALA A 1 120 ? 17.569 -8.309 -8.614 1.00 84.50 120 ALA A C 1
ATOM 956 O O . ALA A 1 120 ? 16.484 -7.734 -8.700 1.00 84.50 120 ALA A O 1
ATOM 957 N N . GLY A 1 121 ? 18.724 -7.706 -8.911 1.00 83.44 121 GLY A N 1
ATOM 958 C CA . GLY A 1 121 ? 18.830 -6.312 -9.347 1.00 83.44 121 GLY A CA 1
ATOM 959 C C . GLY A 1 121 ? 18.901 -5.280 -8.217 1.00 83.44 121 GLY A C 1
ATOM 960 O O . GLY A 1 121 ? 18.866 -4.083 -8.513 1.00 83.44 121 GLY A O 1
ATOM 961 N N . TYR A 1 122 ? 18.998 -5.711 -6.961 1.00 87.50 122 TYR A N 1
ATOM 962 C CA . TYR A 1 122 ? 19.244 -4.850 -5.806 1.00 87.50 122 TYR A CA 1
ATOM 963 C C . TYR A 1 122 ? 20.658 -5.071 -5.258 1.00 87.50 122 TYR A C 1
ATOM 965 O O . TYR A 1 122 ? 21.251 -6.133 -5.448 1.00 87.50 122 TYR A O 1
ATOM 973 N N . ASP A 1 123 ? 21.199 -4.046 -4.610 1.00 90.38 123 ASP A N 1
ATOM 974 C CA . ASP A 1 123 ? 22.529 -4.053 -3.998 1.00 90.38 123 ASP A CA 1
ATOM 975 C C . ASP A 1 123 ? 22.440 -3.727 -2.501 1.00 90.38 123 ASP A C 1
ATOM 977 O O . ASP A 1 123 ? 21.395 -3.319 -2.000 1.00 90.38 123 ASP A O 1
ATOM 981 N N . VAL A 1 124 ? 23.547 -3.896 -1.777 1.00 87.25 124 VAL A N 1
ATOM 982 C CA . VAL A 1 124 ? 23.610 -3.693 -0.318 1.00 87.25 124 VAL A CA 1
ATOM 983 C C . VAL A 1 124 ? 23.255 -2.268 0.138 1.00 87.25 124 VAL A C 1
ATOM 985 O O . VAL A 1 124 ? 22.930 -2.067 1.304 1.00 87.25 124 VAL A O 1
ATOM 988 N N . HIS A 1 125 ? 23.298 -1.281 -0.759 1.00 90.25 125 HIS A N 1
ATOM 989 C CA . HIS A 1 125 ? 22.965 0.114 -0.470 1.00 90.25 125 HIS A CA 1
ATOM 990 C C . HIS A 1 125 ? 21.514 0.463 -0.811 1.00 90.25 125 HIS A C 1
ATOM 992 O O . HIS A 1 125 ? 21.077 1.581 -0.547 1.00 90.25 125 HIS A O 1
ATOM 998 N N . THR A 1 126 ? 20.753 -0.482 -1.370 1.00 93.69 126 THR A N 1
ATOM 999 C CA . THR A 1 126 ? 19.327 -0.305 -1.640 1.00 93.69 126 THR A CA 1
ATOM 1000 C C . THR A 1 126 ? 18.586 0.012 -0.345 1.00 93.69 126 THR A C 1
ATOM 1002 O O . THR A 1 126 ? 18.610 -0.776 0.602 1.00 93.69 126 THR A O 1
ATOM 1005 N N . THR A 1 127 ? 17.865 1.132 -0.331 1.00 95.75 127 THR A N 1
ATOM 1006 C CA . THR A 1 127 ? 16.954 1.484 0.764 1.00 95.75 127 THR A CA 1
ATOM 1007 C C . THR A 1 127 ? 15.568 0.876 0.565 1.00 95.75 127 THR A C 1
ATOM 1009 O O . THR A 1 127 ? 15.178 0.495 -0.545 1.00 95.75 127 THR A O 1
ATOM 1012 N N . ASN A 1 128 ? 14.770 0.840 1.629 1.00 96.75 128 ASN A N 1
ATOM 1013 C CA . ASN A 1 128 ? 13.357 0.483 1.538 1.00 96.75 128 ASN A CA 1
ATOM 1014 C C . ASN A 1 128 ? 12.583 1.396 0.569 1.00 96.75 128 ASN A C 1
ATOM 1016 O O . ASN A 1 128 ? 11.715 0.928 -0.170 1.00 96.75 128 ASN A O 1
ATOM 1020 N N . LEU A 1 129 ? 12.925 2.685 0.505 1.00 96.25 129 LEU A N 1
ATOM 1021 C CA . LEU A 1 129 ? 12.371 3.615 -0.473 1.00 96.25 129 LEU A CA 1
ATOM 1022 C C . LEU A 1 129 ? 12.708 3.195 -1.910 1.00 96.25 129 LEU A C 1
ATOM 1024 O O . LEU A 1 129 ? 11.825 3.170 -2.772 1.00 96.25 129 LEU A O 1
ATOM 1028 N N . ASP A 1 130 ? 13.959 2.822 -2.183 1.00 95.38 130 ASP A N 1
ATOM 1029 C CA . ASP A 1 130 ? 14.359 2.357 -3.514 1.00 95.38 130 ASP A CA 1
ATOM 1030 C C . ASP A 1 130 ? 13.633 1.062 -3.889 1.00 95.38 130 ASP A C 1
ATOM 1032 O O . ASP A 1 130 ? 13.125 0.948 -5.008 1.00 95.38 130 ASP A O 1
ATOM 1036 N N . TYR A 1 131 ? 13.487 0.129 -2.944 1.00 96.25 131 TYR A N 1
ATOM 1037 C CA . TYR A 1 131 ? 12.656 -1.062 -3.115 1.00 96.25 131 TYR A CA 1
ATOM 1038 C C . TYR A 1 131 ? 11.213 -0.708 -3.501 1.00 96.25 131 TYR A C 1
ATOM 1040 O O . TYR A 1 131 ? 10.725 -1.165 -4.540 1.00 96.25 131 TYR A O 1
ATOM 1048 N N . LEU A 1 132 ? 10.550 0.164 -2.735 1.00 96.94 132 LEU A N 1
ATOM 1049 C CA . LEU A 1 132 ? 9.162 0.574 -2.977 1.00 96.94 132 LEU A CA 1
ATOM 1050 C C . LEU A 1 132 ? 8.970 1.271 -4.332 1.00 96.94 132 LEU A C 1
ATOM 1052 O O . LEU A 1 132 ? 7.949 1.084 -4.993 1.00 96.94 132 LEU A O 1
ATOM 1056 N N . THR A 1 133 ? 9.958 2.038 -4.802 1.00 95.69 133 THR A N 1
ATOM 1057 C CA . THR A 1 133 ? 9.895 2.665 -6.136 1.00 95.69 133 THR A CA 1
ATOM 1058 C C . THR A 1 133 ? 10.085 1.666 -7.285 1.00 95.69 133 THR A C 1
ATOM 1060 O O . THR A 1 133 ? 9.705 1.941 -8.428 1.00 95.69 133 THR A O 1
ATOM 1063 N N . ARG A 1 134 ? 10.651 0.484 -7.020 1.00 93.50 134 ARG A N 1
ATOM 1064 C CA . ARG A 1 134 ? 11.010 -0.511 -8.043 1.00 93.50 134 ARG A CA 1
ATOM 1065 C C . ARG A 1 134 ? 10.060 -1.707 -8.084 1.00 93.50 134 ARG A C 1
ATOM 1067 O O . ARG A 1 134 ? 9.787 -2.186 -9.185 1.00 93.50 134 ARG A O 1
ATOM 1074 N N . THR A 1 135 ? 9.523 -2.138 -6.943 1.00 93.50 135 THR A N 1
ATOM 1075 C CA . THR A 1 135 ? 8.547 -3.238 -6.853 1.00 93.50 135 THR A CA 1
ATOM 1076 C C . THR A 1 135 ? 7.267 -2.946 -7.644 1.00 93.50 135 THR A C 1
ATOM 1078 O O . THR A 1 135 ? 6.837 -1.797 -7.770 1.00 93.50 135 THR A O 1
ATOM 1081 N N . ALA A 1 136 ? 6.650 -3.997 -8.189 1.00 93.31 136 ALA A N 1
ATOM 1082 C CA . ALA A 1 136 ? 5.367 -3.918 -8.888 1.00 93.31 136 ALA A CA 1
ATOM 1083 C C . ALA A 1 136 ? 4.165 -3.791 -7.933 1.00 93.31 136 ALA A C 1
ATOM 1085 O O . ALA A 1 136 ? 3.108 -3.341 -8.366 1.00 93.31 136 ALA A O 1
ATOM 1086 N N . TYR A 1 137 ? 4.341 -4.151 -6.656 1.00 96.06 137 TYR A N 1
ATOM 1087 C CA . TYR A 1 137 ? 3.292 -4.157 -5.631 1.00 96.06 137 TYR A CA 1
ATOM 1088 C C . TYR A 1 137 ? 3.784 -3.448 -4.360 1.00 96.06 137 TYR A C 1
ATOM 1090 O O . TYR A 1 137 ? 4.048 -4.103 -3.361 1.00 96.06 137 TYR A O 1
ATOM 1098 N N . PRO A 1 138 ? 4.006 -2.125 -4.391 1.00 97.38 138 PRO A N 1
ATOM 1099 C CA . PRO A 1 138 ? 4.455 -1.375 -3.218 1.00 97.38 138 PRO A CA 1
ATOM 1100 C C . PRO A 1 138 ? 3.432 -1.434 -2.077 1.00 97.38 138 PRO A C 1
ATOM 1102 O O . PRO A 1 138 ? 2.267 -1.072 -2.266 1.00 97.38 138 PRO A O 1
ATOM 1105 N N . ILE A 1 139 ? 3.897 -1.850 -0.895 1.00 98.31 139 ILE A N 1
ATOM 1106 C CA . ILE A 1 139 ? 3.106 -1.931 0.335 1.00 98.31 139 ILE A CA 1
ATOM 1107 C C . ILE A 1 139 ? 3.741 -1.048 1.417 1.00 98.31 139 ILE 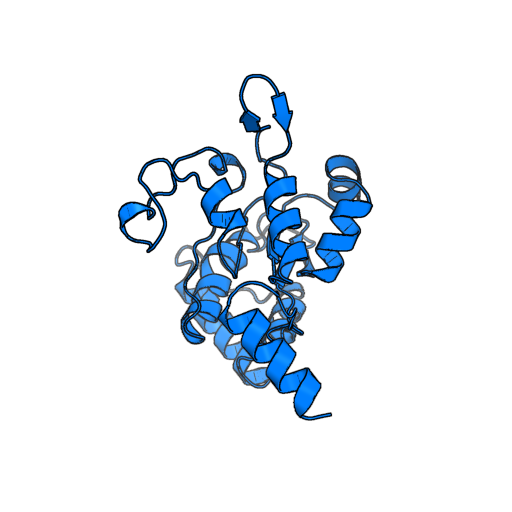A C 1
ATOM 1109 O O . ILE A 1 139 ? 4.889 -1.282 1.799 1.00 98.31 139 ILE A O 1
ATOM 1113 N N . ILE A 1 140 ? 2.996 -0.054 1.910 1.00 98.19 140 ILE A N 1
ATOM 1114 C CA . ILE A 1 140 ? 3.442 0.905 2.933 1.00 98.19 140 ILE A CA 1
ATOM 1115 C C . ILE A 1 140 ? 2.490 0.879 4.130 1.00 98.19 140 ILE A C 1
ATOM 1117 O O . ILE A 1 140 ? 1.330 1.279 4.014 1.00 98.19 140 ILE A O 1
ATOM 1121 N N . ASP A 1 141 ? 2.991 0.444 5.281 1.00 97.94 141 ASP A N 1
ATOM 1122 C CA . ASP A 1 141 ? 2.254 0.471 6.545 1.00 97.94 141 ASP A CA 1
ATOM 1123 C C . ASP A 1 141 ? 2.474 1.801 7.283 1.00 97.94 141 ASP A C 1
ATOM 1125 O O . ASP A 1 141 ? 3.563 2.372 7.239 1.00 97.94 141 ASP A O 1
ATOM 1129 N N . GLU A 1 142 ? 1.426 2.293 7.943 1.00 95.62 142 GLU A N 1
ATOM 1130 C CA . GLU A 1 142 ? 1.404 3.536 8.725 1.00 95.62 142 GLU A CA 1
ATOM 1131 C C . GLU A 1 142 ? 1.858 4.800 7.968 1.00 95.62 142 GLU A C 1
ATOM 1133 O O . GLU A 1 142 ? 2.550 5.661 8.507 1.00 95.62 142 GLU A O 1
ATOM 1138 N N . LEU A 1 143 ? 1.417 4.981 6.719 1.00 96.62 143 LEU A N 1
ATOM 1139 C CA . LEU A 1 143 ? 1.683 6.215 5.973 1.00 96.62 143 LEU A CA 1
ATOM 1140 C C . LEU A 1 143 ? 1.246 7.454 6.779 1.00 96.62 143 LEU A C 1
ATOM 1142 O O . LEU A 1 143 ? 0.132 7.510 7.307 1.00 96.62 143 LEU A O 1
ATOM 1146 N N . GLY A 1 144 ? 2.108 8.463 6.849 1.00 92.88 144 GLY A N 1
ATOM 1147 C CA . GLY A 1 144 ? 1.941 9.660 7.668 1.00 92.88 144 GLY A CA 1
ATOM 1148 C C . GLY A 1 144 ? 2.920 9.747 8.836 1.00 92.88 144 GLY A C 1
ATOM 1149 O O . GLY A 1 144 ? 3.027 10.815 9.440 1.00 92.88 144 GLY A O 1
ATOM 1150 N N . VAL A 1 145 ? 3.637 8.670 9.166 1.00 93.06 145 VAL A N 1
ATOM 1151 C CA . VAL A 1 145 ? 4.684 8.691 10.206 1.00 93.06 145 VAL A CA 1
ATOM 1152 C C . VAL A 1 145 ? 6.094 8.800 9.627 1.00 93.06 145 VAL A C 1
ATOM 1154 O O . VAL A 1 145 ? 7.049 8.959 10.385 1.00 93.06 145 VAL A O 1
ATOM 1157 N N . GLU A 1 146 ? 6.243 8.753 8.298 1.00 91.75 146 GLU A N 1
ATOM 1158 C CA . GLU A 1 146 ? 7.551 8.827 7.655 1.00 91.75 146 GLU A CA 1
ATOM 1159 C C . GLU A 1 146 ? 8.283 10.142 7.966 1.00 91.75 146 GLU A C 1
ATOM 1161 O O . GLU A 1 146 ? 7.665 11.218 7.960 1.00 91.75 146 GLU A O 1
ATOM 1166 N N . PRO A 1 147 ? 9.606 10.083 8.210 1.00 86.44 147 PRO A N 1
ATOM 1167 C CA . PRO A 1 147 ? 10.442 11.268 8.271 1.00 86.44 147 PRO A CA 1
ATOM 1168 C C . PRO A 1 147 ? 10.713 11.820 6.866 1.00 86.44 147 PRO A C 1
ATOM 1170 O O . PRO A 1 147 ? 10.692 11.098 5.866 1.00 86.44 147 PRO A O 1
ATOM 1173 N N . LEU A 1 148 ? 11.075 13.103 6.802 1.00 85.12 148 LEU A N 1
ATOM 1174 C CA . LEU A 1 148 ? 11.632 13.679 5.580 1.00 85.12 148 LEU A CA 1
ATOM 1175 C C . LEU A 1 148 ? 12.948 12.977 5.223 1.00 85.12 148 LEU A C 1
ATOM 1177 O O . LEU A 1 148 ? 13.839 12.828 6.063 1.00 85.12 148 LEU A O 1
ATOM 1181 N N . VAL A 1 14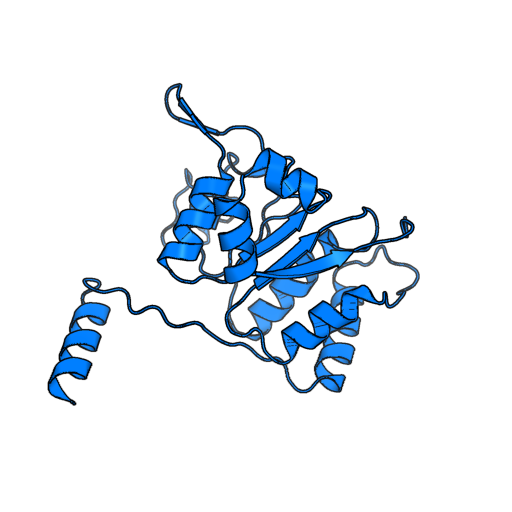9 ? 13.082 12.595 3.957 1.00 83.94 149 VAL A N 1
ATOM 1182 C CA . VAL A 1 149 ? 14.306 12.026 3.390 1.00 83.94 149 VAL A CA 1
ATOM 1183 C C . VAL A 1 149 ? 15.265 13.168 3.086 1.00 83.94 149 VAL A C 1
ATOM 1185 O O . VAL A 1 149 ? 14.842 14.186 2.549 1.00 83.94 149 VAL A O 1
ATOM 1188 N N . ASN A 1 150 ? 16.541 13.011 3.437 1.00 81.56 150 ASN A N 1
ATOM 1189 C CA . ASN A 1 150 ? 17.590 13.984 3.145 1.00 81.56 150 ASN A CA 1
ATOM 1190 C C . ASN A 1 150 ? 18.477 13.454 2.019 1.00 81.56 150 ASN A C 1
ATOM 1192 O O . ASN A 1 150 ? 19.097 12.403 2.178 1.00 81.56 150 ASN A O 1
ATOM 1196 N N . ASP A 1 151 ? 18.546 14.188 0.917 1.00 77.94 151 ASP A N 1
ATOM 1197 C CA . ASP A 1 151 ? 19.408 13.894 -0.220 1.00 77.94 151 ASP A CA 1
ATOM 1198 C C . ASP A 1 151 ? 20.311 15.104 -0.470 1.00 77.94 151 ASP A C 1
ATOM 1200 O O . ASP A 1 151 ? 19.862 16.164 -0.901 1.00 77.94 151 ASP A O 1
ATOM 1204 N N . TYR A 1 152 ? 21.579 14.977 -0.073 1.00 75.00 152 TYR A N 1
ATOM 1205 C CA . TYR A 1 152 ? 22.598 16.031 -0.165 1.00 75.00 152 TYR A CA 1
ATOM 1206 C C . TYR A 1 152 ? 22.158 17.425 0.340 1.00 75.00 152 TYR A C 1
ATOM 1208 O O . TYR A 1 152 ? 22.588 18.450 -0.185 1.00 75.00 152 TYR A O 1
ATOM 1216 N N . GLY A 1 153 ? 21.338 17.480 1.395 1.00 72.06 153 GLY A N 1
ATOM 1217 C CA . GLY A 1 153 ? 20.862 18.721 2.015 1.00 72.06 153 GLY A CA 1
ATOM 1218 C C . GLY A 1 153 ? 19.451 19.138 1.594 1.00 72.06 153 GLY A C 1
ATOM 1219 O O . GLY A 1 153 ? 18.843 19.963 2.280 1.00 72.06 153 GLY A O 1
ATOM 1220 N N . GLU A 1 154 ? 18.895 18.544 0.537 1.00 77.06 154 GLU A N 1
ATOM 1221 C CA . GLU A 1 154 ? 17.496 18.719 0.163 1.00 77.06 154 GLU A CA 1
ATOM 1222 C C . GLU A 1 154 ? 16.621 17.724 0.932 1.00 77.06 154 GLU A C 1
ATOM 1224 O O . GLU A 1 154 ? 16.852 16.513 0.915 1.00 77.06 154 GLU A O 1
ATOM 1229 N N . LYS A 1 155 ? 15.605 18.238 1.632 1.00 81.19 155 LYS A N 1
ATOM 1230 C CA . LYS A 1 155 ? 14.634 17.412 2.353 1.00 81.19 155 LYS A CA 1
ATOM 1231 C C . LYS A 1 155 ? 13.363 17.253 1.535 1.00 81.19 155 LYS A C 1
ATOM 1233 O O . LYS A 1 155 ? 12.746 18.254 1.179 1.00 81.19 155 LYS A O 1
ATOM 1238 N N . TYR A 1 156 ? 12.929 16.018 1.312 1.00 83.69 156 TYR A N 1
ATOM 1239 C CA . TYR A 1 156 ? 11.678 15.732 0.613 1.00 83.69 156 TYR A CA 1
ATOM 1240 C C . TYR A 1 156 ? 10.894 14.581 1.248 1.00 83.69 156 TYR A C 1
ATOM 1242 O O . TYR A 1 156 ? 11.425 13.742 1.972 1.00 83.69 156 TYR A O 1
ATOM 1250 N N . GLU A 1 157 ? 9.601 14.530 0.942 1.00 85.94 157 GLU A N 1
ATOM 1251 C CA . GLU A 1 157 ? 8.703 13.445 1.343 1.00 85.94 157 GLU A CA 1
ATOM 1252 C C . GLU A 1 157 ? 8.991 12.186 0.514 1.00 85.94 157 GLU A C 1
ATOM 1254 O O . GLU A 1 157 ? 8.688 12.140 -0.685 1.00 85.94 157 GLU A O 1
ATOM 1259 N N . GLY A 1 158 ? 9.563 11.147 1.132 1.00 89.19 158 GLY A N 1
ATOM 1260 C CA . GLY A 1 158 ? 9.927 9.900 0.444 1.00 89.19 158 GLY A CA 1
ATOM 1261 C C . GLY A 1 158 ? 8.748 9.260 -0.295 1.00 89.19 158 GLY A C 1
ATOM 1262 O O . GLY A 1 158 ? 8.889 8.789 -1.427 1.00 89.19 158 GLY A O 1
ATOM 1263 N N . PHE A 1 159 ? 7.549 9.349 0.287 1.00 94.69 159 PHE A N 1
ATOM 1264 C CA . PHE A 1 159 ? 6.318 8.836 -0.309 1.00 94.69 159 PHE A CA 1
ATOM 1265 C C . PHE A 1 159 ? 6.034 9.398 -1.715 1.00 94.69 159 PHE A C 1
ATOM 1267 O O . PHE A 1 159 ? 5.571 8.660 -2.590 1.00 94.6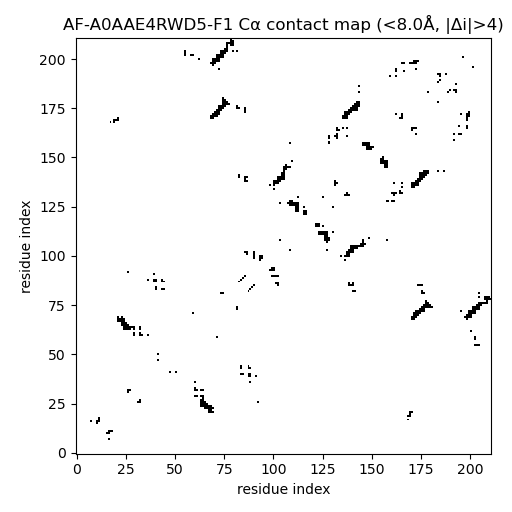9 159 PHE A O 1
ATOM 1274 N N . ASN A 1 160 ? 6.399 10.659 -1.990 1.00 92.94 160 ASN A N 1
ATOM 1275 C CA . ASN A 1 160 ? 6.201 11.268 -3.309 1.00 92.94 160 ASN A CA 1
ATOM 1276 C C . ASN A 1 160 ? 6.940 10.503 -4.417 1.00 92.94 160 ASN A C 1
ATOM 1278 O O . ASN A 1 160 ? 6.413 10.356 -5.524 1.00 92.94 160 ASN A O 1
ATOM 1282 N N . ARG A 1 161 ? 8.131 9.956 -4.134 1.00 94.19 161 ARG A N 1
ATOM 1283 C CA . ARG A 1 161 ? 8.865 9.115 -5.096 1.00 94.19 161 ARG A CA 1
ATOM 1284 C C . ARG A 1 161 ? 8.124 7.808 -5.372 1.00 94.19 161 ARG A C 1
ATOM 1286 O O . ARG A 1 161 ? 8.050 7.398 -6.532 1.00 94.19 161 ARG A O 1
ATOM 1293 N N . VAL A 1 162 ? 7.543 7.186 -4.345 1.00 96.56 162 VAL A N 1
ATOM 1294 C CA . VAL A 1 162 ? 6.809 5.919 -4.489 1.00 96.56 162 VAL A CA 1
ATOM 1295 C C . VAL A 1 162 ? 5.563 6.105 -5.348 1.00 96.56 162 VAL A C 1
ATOM 1297 O O . VAL A 1 162 ? 5.397 5.393 -6.338 1.00 96.56 162 VAL A O 1
ATOM 1300 N N . ILE A 1 163 ? 4.724 7.101 -5.047 1.00 95.69 163 ILE A N 1
ATOM 1301 C CA . ILE A 1 163 ? 3.504 7.347 -5.829 1.00 95.69 163 ILE A CA 1
ATOM 1302 C C . ILE A 1 163 ? 3.819 7.773 -7.273 1.00 95.69 163 ILE A C 1
ATOM 1304 O O . ILE A 1 163 ? 3.127 7.358 -8.202 1.00 95.69 163 ILE A O 1
ATOM 1308 N N . ASN A 1 164 ? 4.908 8.524 -7.496 1.00 94.38 164 ASN A N 1
ATOM 1309 C CA . ASN A 1 164 ? 5.412 8.852 -8.836 1.00 94.38 164 ASN A CA 1
ATOM 1310 C C . ASN A 1 164 ? 5.787 7.609 -9.639 1.00 94.38 164 ASN A C 1
ATOM 1312 O O . ASN A 1 164 ? 5.399 7.494 -10.804 1.00 94.38 164 ASN A O 1
ATOM 1316 N N . ALA A 1 165 ? 6.505 6.670 -9.027 1.00 94.00 165 ALA A N 1
ATOM 1317 C CA . ALA A 1 165 ? 6.824 5.408 -9.674 1.00 94.00 165 ALA A CA 1
ATOM 1318 C C . ALA A 1 165 ? 5.556 4.583 -9.943 1.00 94.00 165 ALA A C 1
ATOM 1320 O O . ALA A 1 165 ? 5.362 4.106 -11.062 1.00 94.00 165 ALA A O 1
ATOM 1321 N N . ALA A 1 166 ? 4.665 4.463 -8.958 1.00 94.56 166 ALA A N 1
ATOM 1322 C CA . ALA A 1 166 ? 3.440 3.690 -9.097 1.00 94.56 166 ALA A CA 1
ATOM 1323 C C . ALA A 1 166 ? 2.540 4.223 -10.220 1.00 94.56 166 ALA A C 1
ATOM 1325 O O . ALA A 1 166 ? 2.126 3.457 -11.084 1.00 94.56 166 ALA A O 1
ATOM 1326 N N . GLU A 1 167 ? 2.323 5.536 -10.295 1.00 92.38 167 GLU A N 1
ATOM 1327 C CA . GLU A 1 167 ? 1.535 6.152 -11.365 1.00 92.38 167 GLU A CA 1
ATOM 1328 C C . GLU A 1 167 ? 2.183 5.975 -12.744 1.00 92.38 167 GLU A C 1
ATOM 1330 O O . GLU A 1 167 ? 1.498 5.659 -13.721 1.00 92.38 167 GLU A O 1
ATOM 1335 N N . ARG A 1 168 ? 3.511 6.146 -12.838 1.00 89.88 168 ARG A N 1
ATOM 1336 C CA . ARG A 1 168 ? 4.247 5.996 -14.104 1.00 89.88 168 ARG A CA 1
ATOM 1337 C C . ARG A 1 168 ? 4.022 4.619 -14.731 1.00 89.88 168 ARG A C 1
ATOM 1339 O O . ARG A 1 168 ? 3.940 4.529 -15.960 1.00 89.88 168 ARG A O 1
ATOM 1346 N N . TYR A 1 169 ? 3.914 3.590 -13.893 1.00 87.38 169 TYR A N 1
ATOM 1347 C CA . TYR A 1 169 ? 3.798 2.188 -14.291 1.00 87.38 169 TYR A CA 1
ATOM 1348 C C . TYR A 1 169 ? 2.406 1.574 -14.038 1.00 87.38 169 TYR A C 1
ATOM 1350 O O . TYR A 1 169 ? 2.260 0.373 -14.224 1.00 87.38 169 TYR A O 1
ATOM 1358 N N . LEU A 1 170 ? 1.403 2.370 -13.635 1.00 89.56 170 LEU A N 1
ATOM 1359 C CA . LEU A 1 170 ? 0.074 1.909 -13.185 1.00 89.56 170 LEU A CA 1
ATOM 1360 C C . LEU A 1 170 ? 0.128 0.735 -12.193 1.00 89.56 170 LEU A C 1
ATOM 1362 O O . LEU A 1 170 ? -0.591 -0.253 -12.332 1.00 89.56 170 LEU A O 1
ATOM 1366 N N . ARG A 1 171 ? 1.008 0.831 -11.198 1.00 93.19 171 ARG A N 1
ATOM 1367 C CA . ARG A 1 171 ? 1.139 -0.197 -10.164 1.00 93.19 171 ARG A CA 1
ATOM 1368 C C . ARG A 1 171 ? 0.069 -0.003 -9.090 1.00 93.19 171 ARG A C 1
ATOM 1370 O O . ARG A 1 171 ? -0.073 1.125 -8.611 1.00 93.19 171 ARG A O 1
ATOM 1377 N N . PRO A 1 172 ? -0.630 -1.069 -8.668 1.00 95.88 172 PRO A N 1
ATOM 1378 C CA . PRO A 1 172 ? -1.502 -0.995 -7.505 1.00 95.88 172 PRO A CA 1
ATOM 1379 C C . PRO A 1 172 ? -0.683 -0.620 -6.261 1.00 95.88 172 PRO A C 1
ATOM 1381 O O . PRO A 1 172 ? 0.396 -1.171 -6.035 1.00 95.88 172 PRO A O 1
ATOM 1384 N N . LEU A 1 173 ? -1.191 0.321 -5.464 1.00 97.12 173 LEU A N 1
ATOM 1385 C CA . LEU A 1 173 ? -0.572 0.760 -4.209 1.00 97.12 173 LEU A CA 1
ATOM 1386 C C . LEU A 1 173 ? -1.346 0.204 -3.015 1.00 97.12 173 LEU A C 1
ATOM 1388 O O . LEU A 1 173 ? -2.570 0.301 -2.973 1.00 97.12 173 LEU A O 1
ATOM 1392 N N . PHE A 1 174 ? -0.639 -0.341 -2.033 1.00 98.44 174 PHE A N 1
ATOM 1393 C CA . PHE A 1 174 ? -1.229 -0.860 -0.801 1.00 98.44 174 PHE A CA 1
ATOM 1394 C C . PHE A 1 174 ? -0.740 -0.019 0.367 1.00 98.44 174 PHE A C 1
ATOM 1396 O O . PHE A 1 174 ? 0.45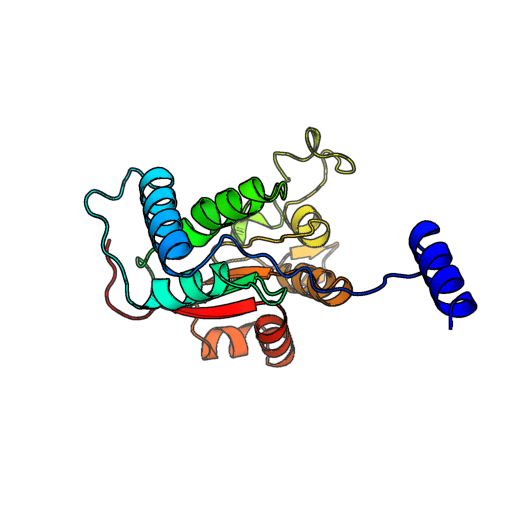5 0.034 0.639 1.00 98.44 174 PHE A O 1
ATOM 1403 N N . ILE A 1 175 ? -1.654 0.684 1.022 1.00 98.38 175 ILE A N 1
ATOM 1404 C CA . ILE A 1 175 ? -1.336 1.668 2.049 1.00 98.38 175 ILE A CA 1
ATOM 1405 C C . ILE A 1 175 ? -2.264 1.469 3.240 1.00 98.38 175 ILE A C 1
ATOM 1407 O O . ILE A 1 175 ? -3.477 1.334 3.065 1.00 98.38 175 ILE A O 1
ATOM 1411 N N . SER A 1 176 ? -1.707 1.517 4.447 1.00 98.06 176 SER A N 1
ATOM 1412 C CA . SER A 1 176 ? -2.467 1.741 5.674 1.00 98.06 176 SER A CA 1
ATOM 1413 C C . SER A 1 176 ? -2.101 3.107 6.260 1.00 98.06 176 SER A C 1
ATOM 1415 O O . SER A 1 176 ? -0.981 3.587 6.091 1.00 98.06 176 SER A O 1
ATOM 1417 N N . THR A 1 177 ? -3.039 3.764 6.937 1.00 97.06 177 THR A N 1
ATOM 1418 C CA . THR A 1 177 ? -2.773 5.028 7.634 1.00 97.06 177 THR A CA 1
ATOM 1419 C C . THR A 1 177 ? -3.789 5.284 8.742 1.00 97.06 177 THR A C 1
ATOM 1421 O O . THR A 1 177 ? -4.964 4.938 8.621 1.00 97.06 177 THR A O 1
ATOM 1424 N N . ASN A 1 178 ? -3.349 5.914 9.832 1.00 95.88 178 ASN A N 1
ATOM 1425 C CA . ASN A 1 178 ? -4.251 6.427 10.868 1.00 95.88 178 ASN A CA 1
ATOM 1426 C C . ASN A 1 178 ? -4.775 7.840 10.548 1.00 95.88 178 ASN A C 1
ATOM 1428 O O . ASN A 1 178 ? -5.529 8.409 11.332 1.00 95.88 178 ASN A O 1
ATOM 1432 N N . LEU A 1 179 ? -4.380 8.416 9.408 1.00 94.69 179 LEU A N 1
ATOM 1433 C CA . LEU A 1 179 ? -4.835 9.731 8.983 1.00 94.69 179 LEU A CA 1
ATOM 1434 C C . LEU A 1 179 ? -6.265 9.670 8.430 1.00 94.69 179 LEU A C 1
ATOM 1436 O O . LEU A 1 179 ? -6.628 8.762 7.676 1.00 94.69 179 LEU A O 1
ATOM 1440 N N . THR A 1 180 ? -7.072 10.680 8.753 1.00 93.62 180 THR A N 1
ATOM 1441 C CA . THR A 1 180 ? -8.351 10.917 8.076 1.00 93.62 180 THR A CA 1
ATOM 1442 C C . THR A 1 180 ? -8.122 11.419 6.652 1.00 93.62 180 THR A C 1
ATOM 1444 O O . THR A 1 180 ? -7.022 11.838 6.276 1.00 93.62 180 THR A O 1
ATOM 1447 N N . ARG A 1 181 ? -9.186 11.445 5.843 1.00 93.19 181 ARG A N 1
ATOM 1448 C CA . ARG A 1 181 ? -9.139 12.022 4.494 1.00 93.19 181 ARG A CA 1
ATOM 1449 C C . ARG A 1 181 ? -8.629 13.467 4.510 1.00 93.19 181 ARG A C 1
ATOM 1451 O O . ARG A 1 181 ? -7.800 13.835 3.684 1.00 93.19 181 ARG A O 1
ATOM 1458 N N . GLU A 1 182 ? -9.097 14.273 5.454 1.00 93.94 182 GLU A N 1
ATOM 1459 C CA . GLU A 1 182 ? -8.731 15.684 5.602 1.00 93.94 182 GLU A CA 1
ATOM 1460 C C . GLU A 1 182 ? -7.258 15.832 5.989 1.00 93.94 182 GLU A C 1
ATOM 1462 O O . GLU A 1 182 ? -6.571 16.724 5.495 1.00 93.94 182 GLU A O 1
ATOM 1467 N N . GLN A 1 183 ? -6.751 14.940 6.843 1.00 94.62 183 GLN A N 1
ATOM 1468 C CA . GLN A 1 183 ? -5.343 14.924 7.230 1.00 94.62 183 GLN A CA 1
ATOM 1469 C C . GLN A 1 183 ? -4.437 14.480 6.074 1.00 94.62 183 GLN A C 1
ATOM 1471 O O . GLN A 1 183 ? -3.392 15.093 5.864 1.00 94.62 183 GLN A O 1
ATOM 1476 N N . LEU A 1 184 ? -4.853 13.484 5.282 1.00 93.44 184 LEU A N 1
ATOM 1477 C CA . LEU A 1 184 ? -4.151 13.083 4.058 1.00 93.44 184 LEU A CA 1
ATOM 1478 C C . LEU A 1 184 ? -4.087 14.232 3.046 1.00 93.44 184 LEU A C 1
ATOM 1480 O O . LEU A 1 184 ? -3.016 14.523 2.517 1.00 93.44 184 LEU A O 1
ATOM 1484 N N . LEU A 1 185 ? -5.211 14.917 2.817 1.00 93.31 185 LEU A N 1
ATOM 1485 C CA . LEU A 1 185 ? -5.275 16.091 1.942 1.00 93.31 185 LEU A CA 1
ATOM 1486 C C . LEU A 1 185 ? -4.378 17.221 2.449 1.00 93.31 185 LEU A C 1
ATOM 1488 O O . LEU A 1 185 ? -3.649 17.821 1.663 1.00 93.31 185 LEU A O 1
ATOM 1492 N N . ARG A 1 186 ? -4.389 17.490 3.759 1.00 93.75 186 ARG A N 1
ATOM 1493 C CA . ARG A 1 186 ? -3.549 18.527 4.369 1.00 93.75 186 ARG A CA 1
ATOM 1494 C C . ARG A 1 186 ? -2.060 18.206 4.254 1.00 93.75 186 ARG A C 1
ATOM 1496 O O . ARG A 1 186 ? -1.277 19.117 4.010 1.00 93.75 186 ARG A O 1
ATOM 1503 N N . ARG A 1 187 ? -1.669 16.946 4.455 1.00 91.88 187 ARG A N 1
ATOM 1504 C CA . ARG A 1 187 ? -0.261 16.529 4.447 1.00 91.88 187 ARG A CA 1
ATOM 1505 C C . ARG A 1 187 ? 0.303 16.404 3.033 1.00 91.88 187 ARG A C 1
ATOM 1507 O O . ARG A 1 187 ? 1.387 16.906 2.772 1.00 91.88 187 ARG A O 1
ATOM 1514 N N . TYR A 1 188 ? -0.425 15.754 2.125 1.00 91.94 188 TYR A N 1
ATOM 1515 C CA . TYR A 1 188 ? 0.100 15.380 0.804 1.00 91.94 188 TYR A CA 1
ATOM 1516 C C . TYR A 1 188 ? -0.478 16.185 -0.366 1.00 91.94 188 TYR A C 1
ATOM 1518 O O . TYR A 1 188 ? 0.014 16.073 -1.493 1.00 91.94 188 TYR A O 1
ATOM 1526 N N . GLY A 1 189 ? -1.514 16.988 -0.123 1.00 92.75 189 GLY A N 1
ATOM 1527 C CA . GLY A 1 189 ? -2.191 17.793 -1.133 1.00 92.75 189 GLY A CA 1
ATOM 1528 C C . GLY A 1 189 ? -3.186 17.012 -1.997 1.00 92.75 189 GLY A C 1
ATOM 1529 O O . GLY A 1 189 ? -3.160 15.782 -2.095 1.00 92.75 189 GLY A O 1
ATOM 1530 N N . GLU A 1 190 ? -4.061 17.754 -2.678 1.00 93.00 190 GLU A N 1
ATOM 1531 C CA . GLU A 1 190 ? -5.131 17.201 -3.522 1.00 93.00 190 GLU A CA 1
ATOM 1532 C C . GLU A 1 190 ? -4.600 16.321 -4.654 1.00 93.00 190 GLU A C 1
ATOM 1534 O O . GLU A 1 190 ? -5.127 15.240 -4.897 1.00 93.00 190 GLU A O 1
ATOM 1539 N N . ARG A 1 191 ? -3.508 16.742 -5.304 1.00 92.31 191 ARG A N 1
ATOM 1540 C CA . ARG A 1 191 ? -2.888 15.988 -6.401 1.00 92.31 191 ARG A CA 1
ATOM 1541 C C . ARG A 1 191 ? -2.452 14.592 -5.956 1.00 92.31 191 ARG A C 1
ATOM 1543 O O . ARG A 1 191 ? -2.615 13.636 -6.704 1.00 92.31 191 ARG A O 1
ATOM 1550 N N . THR A 1 192 ? -1.865 14.461 -4.771 1.00 91.88 192 THR A N 1
ATOM 1551 C CA . THR A 1 192 ? -1.430 13.153 -4.261 1.00 91.88 192 THR A CA 1
ATOM 1552 C C . THR A 1 192 ? -2.633 12.305 -3.869 1.00 91.88 192 THR A C 1
ATOM 1554 O O . THR A 1 192 ? -2.661 11.113 -4.166 1.00 91.88 192 THR A O 1
ATOM 1557 N N . PHE A 1 193 ? -3.656 12.922 -3.277 1.00 91.75 193 PHE A N 1
ATOM 1558 C CA . PHE A 1 193 ? -4.892 12.236 -2.918 1.00 91.75 193 PHE A CA 1
ATOM 1559 C C . PHE A 1 193 ? -5.664 11.704 -4.139 1.00 91.75 193 PHE A C 1
ATOM 1561 O O . PHE A 1 193 ? -6.106 10.560 -4.122 1.00 91.75 193 PHE A O 1
ATOM 1568 N N . ASP A 1 194 ? -5.772 12.477 -5.221 1.00 92.62 194 ASP A N 1
ATOM 1569 C CA . ASP A 1 194 ? -6.391 12.030 -6.482 1.00 92.62 194 ASP A CA 1
ATOM 1570 C C . ASP A 1 194 ? -5.655 10.821 -7.091 1.00 92.62 194 ASP A C 1
ATOM 1572 O O . ASP A 1 194 ? -6.241 9.854 -7.580 1.00 92.62 194 ASP A O 1
ATOM 1576 N N . ARG A 1 195 ? -4.327 10.814 -6.982 1.00 93.94 195 ARG A N 1
ATOM 1577 C CA . ARG A 1 195 ? -3.505 9.694 -7.456 1.00 93.94 195 ARG A CA 1
ATOM 1578 C C . ARG A 1 195 ? -3.674 8.456 -6.583 1.00 93.94 195 ARG A C 1
ATOM 1580 O O . ARG A 1 195 ? -3.701 7.346 -7.112 1.00 93.94 195 ARG A O 1
ATOM 1587 N N . LEU A 1 196 ? -3.830 8.633 -5.271 1.00 93.94 196 LEU A N 1
ATOM 1588 C CA . LEU A 1 196 ? -4.167 7.549 -4.349 1.00 93.94 196 LEU A CA 1
ATOM 1589 C C . LEU A 1 196 ? -5.502 6.900 -4.722 1.00 93.94 196 LEU A C 1
ATOM 1591 O O . LEU A 1 196 ? -5.561 5.683 -4.849 1.00 93.94 196 LEU A O 1
ATOM 1595 N N . THR A 1 197 ? -6.561 7.678 -4.959 1.00 90.31 197 THR A N 1
ATOM 1596 C CA . THR A 1 197 ? -7.885 7.124 -5.308 1.00 90.31 197 THR A CA 1
ATOM 1597 C C . THR A 1 197 ? -7.910 6.443 -6.679 1.00 90.31 197 THR A C 1
ATOM 1599 O O . THR A 1 197 ? -8.747 5.569 -6.920 1.00 90.31 197 THR A O 1
ATOM 1602 N N . ARG A 1 198 ? -6.975 6.791 -7.571 1.00 92.62 198 ARG A N 1
ATOM 1603 C CA . ARG A 1 198 ? -6.769 6.100 -8.849 1.00 92.62 198 ARG A CA 1
ATOM 1604 C C . ARG A 1 198 ? -6.022 4.770 -8.706 1.00 92.62 198 ARG A C 1
ATOM 1606 O O . ARG A 1 198 ? -6.334 3.828 -9.429 1.00 92.62 198 ARG A O 1
ATOM 1613 N N . LEU A 1 199 ? -5.020 4.701 -7.829 1.00 95.69 199 LEU A N 1
ATOM 1614 C CA . LEU A 1 199 ? -4.136 3.533 -7.674 1.00 95.69 199 LEU A CA 1
ATOM 1615 C C . LEU A 1 199 ? -4.597 2.561 -6.577 1.00 95.69 199 LEU A C 1
ATOM 1617 O O . LEU A 1 199 ? -4.129 1.423 -6.535 1.00 95.69 199 LEU A O 1
ATOM 1621 N N . CYS A 1 200 ? -5.515 2.991 -5.714 1.00 96.62 200 CYS A N 1
ATOM 1622 C CA . CYS A 1 200 ? -6.039 2.243 -4.578 1.00 96.62 200 CYS A CA 1
ATOM 1623 C C . CYS A 1 200 ? -7.572 2.259 -4.572 1.00 96.62 200 CYS A C 1
ATOM 1625 O O . CYS A 1 200 ? -8.201 3.257 -4.924 1.00 96.62 200 CYS A O 1
ATOM 1627 N N . ARG A 1 201 ? -8.189 1.194 -4.058 1.00 97.31 201 ARG A N 1
ATOM 1628 C CA . ARG A 1 201 ? -9.562 1.240 -3.552 1.00 97.31 201 ARG A CA 1
ATOM 1629 C C . ARG A 1 201 ? -9.540 1.751 -2.101 1.00 97.31 201 ARG A C 1
ATOM 1631 O O . ARG A 1 201 ? -8.905 1.113 -1.259 1.00 97.31 201 ARG A O 1
ATOM 1638 N N . PRO A 1 202 ? -10.196 2.881 -1.785 1.00 96.81 202 PRO A N 1
ATOM 1639 C CA . PRO A 1 202 ? -10.271 3.377 -0.416 1.00 96.81 202 PRO A CA 1
ATOM 1640 C C . PRO A 1 202 ? -11.233 2.531 0.426 1.00 96.81 202 PRO A C 1
ATOM 1642 O O . PRO A 1 202 ? -12.359 2.262 0.010 1.00 96.81 202 PRO A O 1
ATOM 1645 N N . VAL A 1 203 ? -10.797 2.157 1.627 1.00 97.31 203 VAL A N 1
ATOM 1646 C CA . VAL A 1 203 ? -11.603 1.491 2.656 1.00 97.31 203 VAL A CA 1
ATOM 1647 C C . VAL A 1 203 ? -11.414 2.264 3.959 1.00 97.31 203 VAL A C 1
ATOM 1649 O O . VAL A 1 203 ? -10.322 2.277 4.533 1.00 97.31 203 VAL A O 1
ATOM 1652 N N . LYS A 1 204 ? -12.471 2.953 4.399 1.00 96.75 204 LYS A N 1
ATOM 1653 C CA . LYS A 1 204 ? -12.483 3.696 5.665 1.00 96.75 204 LYS A CA 1
ATOM 1654 C C . LYS A 1 204 ? -12.702 2.712 6.808 1.00 96.75 204 LYS A C 1
ATOM 1656 O O . LYS A 1 204 ? -13.645 1.940 6.724 1.00 96.75 204 LYS A O 1
ATOM 1661 N N . PHE A 1 205 ? -11.874 2.776 7.842 1.00 95.75 205 PHE A N 1
ATOM 1662 C CA . PHE A 1 205 ? -12.004 2.067 9.114 1.00 95.75 205 PHE A CA 1
ATOM 1663 C C . PHE A 1 205 ? -12.475 3.060 10.168 1.00 95.75 205 PHE A C 1
ATOM 1665 O O . PHE A 1 205 ? -11.818 4.080 10.379 1.00 95.75 205 PHE A O 1
ATOM 1672 N N . GLU A 1 206 ? -13.604 2.785 10.812 1.00 93.38 206 GLU A N 1
ATOM 1673 C CA . GLU A 1 206 ? -14.224 3.721 11.752 1.00 93.38 206 GLU A CA 1
ATOM 1674 C C . GLU A 1 206 ? -14.897 2.977 12.905 1.00 93.38 206 GLU A C 1
ATOM 1676 O O . GLU A 1 206 ? -15.610 1.991 12.706 1.00 93.38 206 GLU A O 1
ATOM 1681 N N . GLY A 1 207 ? -14.672 3.460 14.123 1.00 90.81 207 GLY A N 1
ATOM 1682 C CA . GLY A 1 207 ? -15.263 2.924 15.343 1.00 90.81 207 GLY A CA 1
ATOM 1683 C C . GLY A 1 207 ? -14.229 2.561 16.403 1.00 90.81 207 GLY A C 1
ATOM 1684 O O . GLY A 1 207 ? -13.030 2.775 16.251 1.00 90.81 207 GLY A O 1
ATOM 1685 N N . GLU A 1 208 ? -14.709 1.979 17.501 1.00 86.38 208 GLU A N 1
ATOM 1686 C CA . GLU A 1 208 ? -13.877 1.692 18.671 1.00 86.38 208 GLU A CA 1
ATOM 1687 C C . GLU A 1 208 ? -12.726 0.722 18.362 1.00 86.38 208 GLU A C 1
ATOM 1689 O O . GLU A 1 208 ? -12.856 -0.207 17.553 1.00 86.38 208 GLU A O 1
ATOM 1694 N N . SER A 1 209 ? -11.593 0.942 19.029 1.00 86.38 209 SER A N 1
ATOM 1695 C CA . SER A 1 209 ? -10.443 0.038 18.992 1.00 86.38 209 SER A CA 1
ATOM 1696 C C . SER A 1 209 ? -10.832 -1.346 19.520 1.00 86.38 209 SER A C 1
ATOM 1698 O O . SER A 1 209 ? -11.577 -1.461 20.489 1.00 86.38 209 SER A O 1
ATOM 1700 N N . LEU A 1 210 ? -10.302 -2.403 18.896 1.00 82.38 210 LEU A N 1
ATOM 1701 C CA . LEU A 1 210 ? -10.429 -3.783 19.379 1.00 82.38 210 LEU A CA 1
ATOM 1702 C C . LEU A 1 210 ? -9.247 -4.228 20.263 1.00 82.38 210 LEU A C 1
ATOM 1704 O O . LEU A 1 210 ? -9.186 -5.401 20.630 1.00 82.38 210 LEU A O 1
ATOM 1708 N N . ARG A 1 211 ? -8.298 -3.322 20.534 1.00 73.31 211 ARG A N 1
ATOM 1709 C CA . ARG A 1 211 ? -7.192 -3.520 21.485 1.00 73.31 211 ARG A CA 1
ATOM 1710 C C . ARG A 1 211 ? -7.643 -3.294 22.919 1.00 73.31 211 ARG A C 1
ATOM 1712 O O . ARG A 1 211 ? -8.412 -2.327 23.114 1.00 73.31 211 ARG A O 1
#

Solvent-accessible surface area (backbone atoms only — not comparable to full-atom values): 11657 Å² total; per-residue (Å²): 112,73,70,56,53,59,46,51,54,48,32,38,75,71,69,76,42,84,83,78,65,66,68,64,47,62,77,46,55,60,69,56,24,45,53,50,50,56,56,43,49,59,66,66,42,80,84,62,88,69,90,73,93,53,80,54,52,52,62,53,30,61,33,35,42,45,30,80,21,28,29,36,33,36,28,23,49,62,54,69,52,50,58,56,42,56,61,32,39,48,39,52,58,32,42,79,69,77,42,84,60,68,61,39,50,30,70,44,35,86,38,69,33,91,57,19,86,81,38,93,96,48,44,88,82,36,22,35,45,57,48,40,43,68,49,71,57,32,31,35,33,50,47,89,61,45,62,71,39,75,57,98,83,48,72,44,64,58,64,59,56,32,55,52,37,27,62,76,58,50,27,26,35,34,36,21,24,68,45,44,72,67,52,45,36,70,75,59,31,64,74,51,49,55,50,45,61,67,26,13,49,78,35,70,39,82,66,80,55,76,112

Sequence (211 aa):
MNRIASLIDRMVADKRLVVRSPHDLSWGDRDYCEGLFCEIFRRVDTSIVRYRHLPEYVGIIDWMTSTEGRGLLLYGDCGRGKSIILTGVVPVLLAMKERMTVAIHADELSKPYDLALRTAGYDVHTTNLDYLTRTAYPIIDELGVEPLVNDYGEKYEGFNRVINAAERYLRPLFISTNLTREQLLRRYGERTFDRLTRLCRPVKFEGESLR

pLDDT: mean 91.72, std 6.97, range [58.59, 98.44]

Organism: NCBI:txid214856

InterPro domains:
  IPR027417 P-loop containing nucleoside triphosphate hydrolase [G3DSA:3.40.50.300] (58-211)

Mean predicted aligned error: 5.08 Å

Foldseek 3Di:
DVVVVVVQVVCVVVVNDADADQDKAAPADLVSLVVLQQVQLCVLDVVCPDDDDDPLVSLVSVCNHIVVSAAAEEEAAPQPCLCSCQQGVVQVSCVVVVQHDGEDEQQQQCPFDPCQVVDPPGDRNDGNLNVLLPGLERGYEAPPPYAFDDDPNDTHRSVVSNLVSCVVRVRHYHYYHNDDPVRCCVPPNPVSVVSNVSRHPYGYDDDDHPD

Secondary structure (DSSP, 8-state):
-HHHHHHHHHHHHTTS-----------SSHHHHHHHHHHHHHHH-TT-SS----GGGHHHHHHHH--TT-EEEEEE-TTSSHHHIIIIIHHHHHHTTT----EEEGGGTTSB-TTGGGSTT--TT-BHHHHHHH-SS-EEESTT-PPEEEETTEEEEHHHHHHHHHHHHT---EEEES--HHHHHHHHHHHHHHHHHHHEEEEEE-S----

Nearest PDB structures (foldseek):
  7kzm-assembly1_C  TM=4.576E-01  e=8.698E-02  Chlamydomonas reinhardtii
  8bwy-assembly1_A  TM=4.715E-01  e=2.123E-01  Chlamydomonas reinhardtii
  6zyw-assembly1_A  TM=4.715E-01  e=2.123E-01  Tetrahymena thermophila SB210
  6zyy-assembly1_C  TM=4.306E-01  e=1.437E+00  Tetrahymena thermophila SB210
  8bwy-assembly1_C  TM=4.306E-01  e=1.437E+00  Chlamydomonas reinhardtii

Radius of gyration: 18.11 Å; Cα contacts (8 Å, |Δi|>4): 337; chains: 1; bounding box: 42×37×60 Å

=== Feature glossary ===
A reading guide for the features in this record.

Start from the sequence.

  · Sequence gives the chain of amino acids in standard one-letter code (A=alanine, C=cysteine, …, Y=tyrosine), read N→C. It is the only feature that is directly encoded by the gene; all structural features are derived from the folded form of this sequence.

Fold it, and you get atomic coordinates and the backbone conformation that goes with them.

  · Structure coordinates are given as an mmCIF _atom_site loop: one row per atom with element, residue name, chain id, sequence number, and x/y/z position in Å. Only the four main-chain atoms per residue are included here; side chains are omitted to keep the record compact.

  · Backbone dihedral angles. Every residue except chain termini has a φ (preceding-C → N → Cα → C) and a ψ (N → Cα → C → next-N). They are reported in degrees following the IUPAC sign convention. Secondary structure is essentially a statement about which (φ, ψ) basin each residue occupies.

  · Eight-state secondary structure (DSSP): H is the canonical α-helix, G the tighter 3₁₀-helix, I the wider π-helix; E/B are β-structure, T and S are turns and bends, and '-' is everything else. DSSP derives these from the pattern of main-chain N–H···O=C hydrogen bonds, not from the sequence.

  · SS3 is a coarse helix/strand/coil call (letters a/b/c) made by the P-SEA algorithm from inter-Cα distances and dihedrals. It is less detailed than DSSP but needs only Cα positions.

Summarize the fold with a handful of shape descriptors and a per-residue structural alphabet.

  · Radius of gyration (Rg) is the root-mean-square distance of Cα atoms from their centroid — a single number for overall size and compactness. A globular domain of N residues has Rg ≈ 2.2·N^0.38 Å; an extended or disordered chain has a much larger Rg. The Cα contact count is the number of residue pairs whose Cα atoms are within 8 Å and are more than four positions apart in sequence — a standard proxy for tertiary packing density. The bounding box is the smallest axis-aligned box enclosing all Cα atoms.

  · 3Di is Foldseek's structural alphabet. Each residue is assigned one of twenty discrete states based on how its Cα sits relative to its spatial (not sequential) neighbors. Aligning 3Di strings finds structural homologs roughly as well as full 3D superposition, but orders of magnitude faster.

  · Solvent-accessible surface area (SASA) is the area in Å² traced out by the centre of a 1.4 Å probe sphere (a water molecule) rolled over the protein's van der Waals surface (Shrake–Rupley / Lee–Richards construction). Buried residues have near-zero SASA; fully exposed residues can exceed 200 Å². The total SASA scales roughly with the number of surface residues.

Ask how reliable the model is.

  · For AlphaFold models, the B-factor field carries pLDDT — the model's own estimate of local accuracy on a 0–100 scale. Regions with pLDDT<50 should be treated as essentially unmodeled; they often correspond to intrinsically disordered segments.

  · For experimental (PDB) structures, the B-factor (temperature factor) quantifies the positional spread of each atom in the crystal — a combination of thermal vibration and static disorder — in units of Å². High B-factors mark flexible loops or poorly resolved regions; low B-factors mark the rigid, well-ordered core.

  · Predicted Aligned Error (PAE) is an AlphaFold confidence matrix: entry (i, j) is the expected error in the position of residue j, in ångströms, when the prediction is superimposed on the true structure at residue i. Low PAE within a block of residues means that block is internally rigid and well-predicted; high PAE between two blocks means their relative placement is uncertain even if each block individually is confident.

Place it in context: what it resembles, what it is annotated as, and how it looks.

  · Structural nearest neighbors (via Foldseek easy-search vs the PDB). Reported per hit: target PDB id, E-value, and alignment TM-score. A TM-score above ~0.5 is the conventional threshold for 'same fold'.

  · Functional annotations link the protein to curated databases. InterPro entries identify conserved domains and families by matching the sequence against member-database signatures (Pfam, PROSITE, CDD, …). Gene Ontology (GO) terms describe molecular function, biological process, and cellular component in a controlled vocabulary. CATH places the structure in a hierarchical fold classification (Class/Architecture/Topology/Homologous-superfamily). The organism is the source species.

  · The contact map is a binary N×N matrix image: pixel (i, j) is dark where Cα_i and Cα_j are within 8 Å and |i−j|>4. Because the |i−j|>4 filter removes local helical contacts, off-diagonal stripes parallel to the main diagonal indicate parallel β-sheets; stripes perpendicular to it indicate antiparallel β-sheets. The Ramachandran plot scatters every residue's (φ, ψ) pair against the sterically allowed regions. The PAE heatmap renders the predicted-aligned-error matrix.

  · Six rendered views show the 3D structure from the faces of a cube — i.e. along ±x, ±y, ±z. Rendering representation is drawn randomly per protein from cartoon (secondary-structure ribbons), sticks (backbone bonds), or molecular surface; coloring is either N→C rainbow (blue at the N-terminus through red at the C-terminus) or one color per chain.